Protein AF-A0A1S3QHJ6-F1 (afdb_monomer_lite)

Secondary structure (DSSP, 8-state):
-HHHHHHHHHHHHGGGG---TT---TTPPPPPHHHHHHHHHHHHHHHHHHHHHHHHHGGGHHHHHHHHHHHHTT--HHHHHHHS-HHHHHHHHHHHHHHHHHHHHHHHHHHTTTTS-TTS--HHHHHHHHHIIIIIHHHHHHHHHHHHHTT-HHHH--THHHHHHHHHHHHHHHHHT---HHHHHHHHHHHHHHHHHHHHS-HHHH-GGGGGG-TT-HHHHS-HHHHHHTT--SSGGGGSTTPPPHHHHHHHHHHHHHHT--TTS-HHIIIII-

Foldseek 3Di:
DVLVVLLVVLVVCLVLLEPFPVDPPPPDHHDDLVRLLVLLVVLLVLLVCCLVCLVVCVVCSLSSLSSSLSSLLSHHLLSCLPPNDVVSLVSVLVSLQVLLVLLVLLLVCVVVVLPVDPPDRDPVNVSSLCCCQVHSLSSLLSNLLSLLVRVVALSQCADSSVLSLLSNLQSLLSLLQDPDPSSVVRNLSSLSSNVSSVSNHDPLSVAQVSVVVVCRDCLNVPDPVVCVVVVHDNGSCVSRVPDDRLVVLVVVVVCCVVVVDDCVPCVSSVRHSD

Sequence (274 aa):
VVLPLVDQYFKNHRLYFLSTAIRPISSGGHASNKEKEMVTSLFCKLGLLVRHRISLFGSHATSIVNCLHILGQTLDARTVMKTGLEMVKAALRAFFDNAAEDLEKTLENLKQGQFTHSHSQPKGVTQIINYTSVALLPVLSSLFEHIGQNLFGEDLILDDVQVSCYRILNSLYSLGTNNSIYVERQRPALGECLAAFSGAFPVAFLEPELNKFNNYSIYITKGSQDRTALDLPSQVGEMCPVIPSLEKSLEEIMDLAESGLHYTQMPHVMEVVC

pLDDT: mean 83.27, std 12.1, range [41.94, 97.81]

Structure (mmCIF, N/CA/C/O backbone):
data_AF-A0A1S3QHJ6-F1
#
_entry.id   AF-A0A1S3QHJ6-F1
#
loop_
_atom_site.group_PDB
_atom_site.id
_atom_site.type_symbol
_atom_site.label_atom_id
_atom_site.label_alt_id
_atom_site.label_comp_id
_atom_site.label_asym_id
_atom_site.label_entity_id
_atom_site.label_seq_id
_atom_site.pdbx_PDB_ins_code
_atom_site.Cartn_x
_atom_site.Cartn_y
_atom_site.Cartn_z
_atom_site.occupancy
_atom_site.B_iso_or_equiv
_atom_site.auth_seq_id
_atom_site.auth_comp_id
_atom_site.auth_asym_id
_atom_site.auth_atom_id
_atom_site.pdbx_PDB_model_num
ATOM 1 N N . VAL A 1 1 ? -13.729 -7.193 -22.801 1.00 61.47 1 VAL A N 1
ATOM 2 C CA . VAL A 1 1 ? -12.827 -8.046 -23.615 1.00 61.47 1 VAL A CA 1
ATOM 3 C C . VAL A 1 1 ? -11.359 -7.847 -23.247 1.00 61.47 1 VAL A C 1
ATOM 5 O O . VAL A 1 1 ? -10.717 -8.831 -22.928 1.00 61.47 1 VAL A O 1
ATOM 8 N N . VAL A 1 2 ? -10.832 -6.614 -23.203 1.00 71.88 2 VAL A N 1
ATOM 9 C CA . VAL A 1 2 ? -9.405 -6.373 -22.880 1.00 71.88 2 VAL A CA 1
ATOM 10 C C . VAL A 1 2 ? -9.037 -6.723 -21.428 1.00 71.88 2 VAL A C 1
ATOM 12 O O . VAL A 1 2 ? -8.037 -7.395 -21.216 1.00 71.88 2 VAL A O 1
ATOM 15 N N . LEU A 1 3 ? -9.851 -6.341 -20.434 1.00 74.44 3 LEU A N 1
ATOM 16 C CA . LEU A 1 3 ? -9.539 -6.596 -19.015 1.00 74.44 3 LEU A CA 1
ATOM 17 C C . LEU A 1 3 ? -9.357 -8.092 -18.674 1.00 74.44 3 LEU A C 1
ATOM 19 O O . LEU A 1 3 ? -8.339 -8.410 -18.072 1.00 74.44 3 LEU A O 1
ATOM 23 N N . PRO A 1 4 ? -10.239 -9.023 -19.100 1.00 75.25 4 PRO A N 1
ATOM 24 C CA . PRO A 1 4 ? -10.018 -10.456 -18.875 1.00 75.25 4 PRO A CA 1
ATOM 25 C C . PRO A 1 4 ? -8.755 -11.019 -19.542 1.00 75.25 4 PRO A C 1
ATOM 27 O O . PRO A 1 4 ? -8.120 -11.911 -18.992 1.00 75.25 4 PRO A O 1
ATOM 30 N N . LEU A 1 5 ? -8.374 -10.503 -20.716 1.00 73.88 5 LEU A N 1
ATOM 31 C CA . LEU A 1 5 ? -7.155 -10.939 -21.408 1.00 73.88 5 LEU A CA 1
ATOM 32 C C . LEU A 1 5 ? -5.897 -10.468 -20.674 1.00 73.88 5 LEU A C 1
ATOM 34 O O . LEU A 1 5 ? -4.951 -11.235 -20.524 1.00 73.88 5 LEU A O 1
ATOM 38 N N . VAL A 1 6 ? -5.906 -9.222 -20.192 1.00 77.56 6 VAL A N 1
ATOM 39 C CA . VAL A 1 6 ? -4.840 -8.659 -19.351 1.00 77.56 6 VAL A CA 1
ATOM 40 C C . VAL A 1 6 ? -4.717 -9.455 -18.049 1.00 77.56 6 VAL A C 1
ATOM 42 O O . VAL A 1 6 ? -3.627 -9.901 -17.703 1.00 77.56 6 VAL A O 1
ATOM 45 N N . ASP A 1 7 ? -5.841 -9.699 -17.378 1.00 76.62 7 ASP A N 1
ATOM 46 C CA . ASP A 1 7 ? -5.943 -10.503 -16.156 1.00 76.62 7 ASP A CA 1
ATOM 47 C C . ASP A 1 7 ? -5.325 -11.902 -16.342 1.00 76.62 7 ASP A C 1
ATOM 49 O O . ASP A 1 7 ? -4.409 -12.283 -15.610 1.00 76.62 7 ASP A O 1
ATOM 53 N N . GLN A 1 8 ? -5.738 -12.631 -17.384 1.00 79.12 8 GLN A N 1
ATOM 54 C CA . GLN A 1 8 ? -5.222 -13.969 -17.677 1.00 79.12 8 GLN A CA 1
ATOM 55 C C . GLN A 1 8 ? -3.737 -13.956 -18.071 1.00 79.12 8 GLN A C 1
ATOM 57 O O . GLN A 1 8 ? -2.982 -14.842 -17.664 1.00 79.12 8 GLN A O 1
ATOM 62 N N . TYR A 1 9 ? -3.300 -12.957 -18.845 1.00 81.56 9 TYR A N 1
ATOM 63 C CA . TYR A 1 9 ? -1.900 -12.818 -19.241 1.00 81.56 9 TYR A CA 1
ATOM 64 C C . TYR A 1 9 ? -0.997 -12.652 -18.018 1.00 81.56 9 TYR A C 1
ATOM 66 O O . TYR A 1 9 ? -0.062 -13.432 -17.837 1.00 81.56 9 TYR A O 1
ATOM 74 N N . PHE A 1 10 ? -1.293 -11.683 -17.151 1.00 80.94 10 PHE A N 1
ATOM 75 C CA . PHE A 1 10 ? -0.438 -11.392 -16.005 1.00 80.94 10 PHE A CA 1
ATOM 76 C C . PHE A 1 10 ? -0.514 -12.465 -14.915 1.00 80.94 10 PHE A C 1
ATOM 78 O O . PHE A 1 10 ? 0.510 -12.759 -14.302 1.00 80.94 10 PHE A O 1
ATOM 85 N N . LYS A 1 11 ? -1.662 -13.136 -14.736 1.00 80.56 11 LYS A N 1
ATOM 86 C CA . LYS A 1 11 ? -1.760 -14.322 -13.864 1.00 80.56 11 LYS A CA 1
ATOM 87 C C . LYS A 1 11 ? -0.767 -15.411 -14.262 1.00 80.56 11 LYS A C 1
ATOM 89 O O . LYS A 1 11 ? -0.077 -15.953 -13.404 1.00 80.56 11 LYS A O 1
ATOM 94 N N . ASN A 1 12 ? -0.658 -15.691 -15.559 1.00 80.69 12 ASN A N 1
ATOM 95 C CA . ASN A 1 12 ? 0.204 -16.758 -16.068 1.00 80.69 12 ASN A CA 1
ATOM 96 C C . ASN A 1 12 ? 1.683 -16.354 -16.170 1.00 80.69 12 ASN A C 1
ATOM 98 O O . ASN A 1 12 ? 2.549 -17.223 -16.188 1.00 80.69 12 ASN A O 1
ATOM 102 N N . HIS A 1 13 ? 1.981 -15.051 -16.209 1.00 79.75 13 HIS A N 1
ATOM 103 C CA . HIS A 1 13 ? 3.338 -14.529 -16.406 1.00 79.75 13 HIS A CA 1
ATOM 104 C C . HIS A 1 13 ? 3.852 -13.707 -15.217 1.00 79.75 13 HIS A C 1
ATOM 106 O O . HIS A 1 13 ? 4.836 -12.991 -15.352 1.00 79.75 13 HIS A O 1
ATOM 112 N N . ARG A 1 14 ? 3.244 -13.808 -14.030 1.00 76.88 14 ARG A N 1
ATOM 113 C CA . ARG A 1 14 ? 3.646 -13.010 -12.857 1.00 76.88 14 ARG A CA 1
ATOM 114 C C . ARG A 1 14 ? 5.138 -13.118 -12.539 1.00 76.88 14 ARG A C 1
ATOM 116 O O . ARG A 1 14 ? 5.802 -12.109 -12.345 1.00 76.88 14 ARG A O 1
ATOM 123 N N . LEU A 1 15 ? 5.673 -14.338 -12.550 1.00 78.25 15 LEU A N 1
ATOM 124 C CA . LEU A 1 15 ? 7.083 -14.606 -12.253 1.00 78.25 15 LEU A CA 1
ATOM 125 C C . LEU A 1 15 ? 8.050 -14.061 -13.317 1.00 78.25 15 LEU A C 1
ATOM 127 O O . LEU A 1 15 ? 9.197 -13.785 -12.994 1.00 78.25 15 LEU A O 1
ATOM 131 N N . TYR A 1 16 ? 7.598 -13.866 -14.558 1.00 81.88 16 TYR A N 1
ATOM 132 C CA . TYR A 1 16 ? 8.424 -13.304 -15.631 1.00 81.88 16 TYR A CA 1
ATOM 133 C C . TYR A 1 16 ? 8.846 -11.855 -15.336 1.00 81.88 16 TYR A C 1
ATOM 135 O O . TYR A 1 16 ? 9.945 -11.439 -15.704 1.00 81.88 16 TYR A O 1
ATOM 143 N N . PHE A 1 17 ? 7.997 -11.096 -14.636 1.00 80.00 17 PHE A N 1
ATOM 144 C CA . PHE A 1 17 ? 8.250 -9.692 -14.309 1.00 80.00 17 PHE A CA 1
ATOM 145 C C . PHE A 1 17 ? 9.094 -9.486 -13.047 1.00 80.00 17 PHE A C 1
ATOM 147 O O . PHE A 1 17 ? 9.580 -8.378 -12.832 1.00 80.00 17 PHE A O 1
ATOM 154 N N . LEU A 1 18 ? 9.312 -10.524 -12.235 1.00 79.50 18 LEU A N 1
ATOM 155 C CA . LEU A 1 18 ? 10.033 -10.417 -10.967 1.00 79.50 18 LEU A CA 1
ATOM 156 C C . LEU A 1 18 ? 11.501 -10.798 -11.156 1.00 79.50 18 LEU A C 1
ATOM 158 O O . LEU A 1 18 ? 11.818 -11.946 -11.450 1.00 79.50 18 LEU A O 1
ATOM 162 N N . SER A 1 19 ? 12.420 -9.857 -10.934 1.00 65.31 19 SER A N 1
ATOM 163 C CA . SER A 1 19 ? 13.852 -10.165 -10.814 1.00 65.31 19 SER A CA 1
ATOM 164 C C . SER A 1 19 ? 14.224 -10.387 -9.354 1.00 65.31 19 SER A C 1
ATOM 166 O O . SER A 1 19 ? 15.003 -9.636 -8.769 1.00 65.31 19 SER A O 1
ATOM 168 N N . THR A 1 20 ? 13.647 -11.405 -8.723 1.00 58.91 20 THR A N 1
ATOM 169 C CA . THR A 1 20 ? 14.019 -11.764 -7.353 1.00 58.91 20 THR A CA 1
ATOM 170 C C . THR A 1 20 ? 15.229 -12.697 -7.337 1.00 58.91 20 THR A C 1
ATOM 172 O O . THR A 1 20 ? 15.230 -13.769 -7.933 1.00 58.91 20 THR A O 1
ATOM 175 N N . ALA A 1 21 ? 16.255 -12.321 -6.565 1.00 49.59 21 ALA A N 1
ATOM 176 C CA . ALA A 1 21 ? 17.437 -13.152 -6.298 1.00 49.59 21 ALA A CA 1
ATOM 177 C C . ALA A 1 21 ? 17.107 -14.477 -5.571 1.00 49.59 21 ALA A C 1
ATOM 179 O O . ALA A 1 21 ? 17.924 -15.390 -5.540 1.00 49.59 21 ALA A O 1
ATOM 180 N N . ILE A 1 22 ? 15.905 -14.578 -4.991 1.00 50.16 22 ILE A N 1
ATOM 181 C CA . ILE A 1 22 ? 15.448 -15.679 -4.130 1.00 50.16 22 ILE A CA 1
ATOM 182 C C . ILE A 1 22 ? 14.988 -16.895 -4.953 1.00 50.16 22 ILE A C 1
ATOM 184 O O . ILE A 1 22 ? 14.986 -18.020 -4.459 1.00 50.16 22 ILE A O 1
ATOM 188 N N . ARG A 1 23 ? 14.623 -16.701 -6.227 1.00 51.75 23 ARG A N 1
ATOM 189 C CA . ARG A 1 23 ? 14.275 -17.788 -7.149 1.00 51.75 23 ARG A CA 1
ATOM 190 C C . ARG A 1 23 ? 14.908 -17.507 -8.506 1.00 51.75 23 ARG A C 1
ATOM 192 O O . ARG A 1 23 ? 14.222 -16.976 -9.376 1.00 51.75 23 ARG A O 1
ATOM 199 N N . PRO A 1 24 ? 16.194 -17.845 -8.715 1.00 47.19 24 PRO A N 1
ATOM 200 C CA . PRO A 1 24 ? 16.753 -17.838 -10.055 1.00 47.19 24 PRO A CA 1
ATOM 201 C C . PRO A 1 24 ? 15.975 -18.877 -10.863 1.00 47.19 24 PRO A C 1
ATOM 203 O O . PRO A 1 24 ? 16.198 -20.080 -10.734 1.00 47.19 24 PRO A O 1
ATOM 206 N N . ILE A 1 25 ? 14.997 -18.422 -11.646 1.00 48.03 25 ILE A N 1
ATOM 207 C CA . ILE A 1 25 ? 14.311 -19.284 -12.599 1.00 48.03 25 ILE A CA 1
ATOM 208 C C . ILE A 1 25 ? 15.396 -19.736 -13.563 1.00 48.03 25 ILE A C 1
ATOM 210 O O . ILE A 1 25 ? 16.011 -18.930 -14.263 1.00 48.03 25 ILE A O 1
ATOM 214 N N . SER A 1 26 ? 15.674 -21.034 -13.534 1.00 41.94 26 SER A N 1
ATOM 215 C CA . SER A 1 26 ? 16.609 -21.694 -14.427 1.00 41.94 26 SER A CA 1
ATOM 216 C C . SER A 1 26 ? 16.335 -21.258 -15.867 1.00 41.94 26 SER A C 1
ATOM 218 O O . SER A 1 26 ? 15.296 -21.597 -16.426 1.00 41.94 26 SER A O 1
ATOM 220 N N . SER A 1 27 ? 17.268 -20.517 -16.466 1.00 45.16 27 SER A N 1
ATOM 221 C CA . SER A 1 27 ? 17.362 -20.308 -17.916 1.00 45.16 27 SER A CA 1
ATOM 222 C C . SER A 1 27 ? 16.131 -19.698 -18.628 1.00 45.16 27 SER A C 1
ATOM 224 O O . SER A 1 27 ? 16.025 -19.813 -19.849 1.00 45.16 27 SER A O 1
ATOM 226 N N . GLY A 1 28 ? 15.210 -19.044 -17.913 1.00 53.97 28 GLY A N 1
ATOM 227 C CA . GLY A 1 28 ? 14.107 -18.276 -18.503 1.00 53.97 28 GLY A CA 1
ATOM 228 C C . GLY A 1 28 ? 14.455 -16.789 -18.561 1.00 53.97 28 GLY A C 1
ATOM 229 O O . GLY A 1 28 ? 14.897 -16.223 -17.562 1.00 53.97 28 GLY A O 1
ATOM 230 N N . GLY A 1 29 ? 14.290 -16.145 -19.719 1.00 65.38 29 GLY A N 1
ATOM 231 C CA . GLY A 1 29 ? 14.446 -14.691 -19.828 1.00 65.38 29 GLY A CA 1
ATOM 232 C C . GLY A 1 29 ? 13.485 -13.970 -18.877 1.00 65.38 29 GLY A C 1
ATOM 233 O O . GLY A 1 29 ? 12.331 -14.370 -18.762 1.00 65.38 29 GLY A O 1
ATOM 234 N N . HIS A 1 30 ? 13.963 -12.932 -18.192 1.00 75.19 30 HIS A N 1
ATOM 235 C CA . HIS A 1 30 ? 13.126 -12.068 -17.354 1.00 75.19 30 HIS A CA 1
ATOM 236 C C . HIS A 1 30 ? 12.666 -10.856 -18.167 1.00 75.19 30 HIS A C 1
ATOM 238 O O . HIS A 1 30 ? 13.315 -10.485 -19.151 1.00 75.19 30 HIS A O 1
ATOM 244 N N . ALA A 1 31 ? 11.577 -10.224 -17.736 1.00 83.81 31 ALA A N 1
ATOM 245 C CA . ALA A 1 31 ? 11.132 -8.958 -18.298 1.00 83.81 31 ALA A CA 1
ATOM 246 C C . ALA A 1 31 ? 12.248 -7.909 -18.216 1.00 83.81 31 ALA A C 1
ATOM 248 O O . ALA A 1 31 ? 12.935 -7.768 -17.198 1.00 83.81 31 ALA A O 1
ATOM 249 N N . SER A 1 32 ? 12.398 -7.136 -19.283 1.00 88.06 32 SER A N 1
ATOM 250 C CA . SER A 1 32 ? 13.271 -5.969 -19.312 1.00 88.06 32 SER A CA 1
ATOM 251 C C . SER A 1 32 ? 12.812 -4.907 -18.306 1.00 88.06 32 SER A C 1
ATOM 253 O O . SER A 1 32 ? 11.633 -4.816 -17.955 1.00 88.06 32 SER A O 1
ATOM 255 N N . ASN A 1 33 ? 13.727 -4.029 -17.884 1.00 89.25 33 ASN A N 1
ATOM 256 C CA . ASN A 1 33 ? 13.376 -2.906 -17.002 1.00 89.25 33 ASN A CA 1
ATOM 257 C C . ASN A 1 33 ? 12.260 -2.039 -17.606 1.00 89.25 33 ASN A C 1
ATOM 259 O O . ASN A 1 33 ? 11.353 -1.621 -16.894 1.00 89.25 33 ASN A O 1
ATOM 263 N N . LYS A 1 34 ? 12.269 -1.859 -18.933 1.00 90.44 34 LYS A N 1
ATOM 264 C CA . LYS A 1 34 ? 11.227 -1.126 -19.658 1.00 90.44 34 LYS A CA 1
ATOM 265 C C . LYS A 1 34 ? 9.860 -1.810 -19.569 1.00 90.44 34 LYS A C 1
ATOM 267 O O . LYS A 1 34 ? 8.846 -1.137 -19.434 1.00 90.44 34 LYS A O 1
ATOM 272 N N . GLU A 1 35 ? 9.805 -3.137 -19.631 1.00 90.56 35 GLU A N 1
ATOM 273 C CA . GLU A 1 35 ? 8.549 -3.875 -19.453 1.00 90.56 35 GLU A CA 1
ATOM 274 C C . GLU A 1 35 ? 8.001 -3.718 -18.038 1.00 90.56 35 GLU A C 1
ATOM 276 O O . GLU A 1 35 ? 6.821 -3.416 -17.875 1.00 90.56 35 GLU A O 1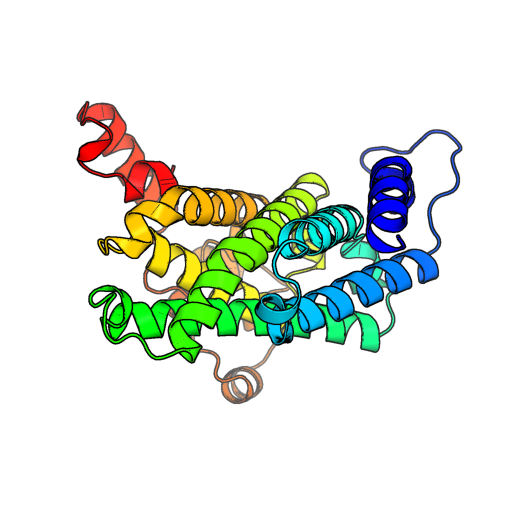
ATOM 281 N N . LYS A 1 36 ? 8.861 -3.807 -17.021 1.00 92.75 36 LYS A N 1
ATOM 282 C CA . LYS A 1 36 ? 8.469 -3.575 -15.623 1.00 92.75 36 LYS A CA 1
ATOM 283 C C . LYS A 1 36 ? 7.955 -2.153 -15.397 1.00 92.75 36 LYS A C 1
ATOM 285 O O . LYS A 1 36 ? 6.948 -1.960 -14.722 1.00 92.75 36 LYS A O 1
ATOM 290 N N . GLU A 1 37 ? 8.592 -1.154 -16.003 1.00 93.56 37 GLU A N 1
ATOM 291 C CA . GLU A 1 37 ? 8.110 0.232 -15.992 1.00 93.56 37 GLU A CA 1
ATOM 292 C C . GLU A 1 37 ? 6.729 0.380 -16.639 1.00 93.56 37 GLU A C 1
ATOM 294 O O . GLU A 1 37 ? 5.866 1.076 -16.099 1.00 93.56 37 GLU A O 1
ATOM 299 N N . MET A 1 38 ? 6.497 -0.278 -17.782 1.00 93.94 38 MET A N 1
ATOM 300 C CA . MET A 1 38 ? 5.201 -0.248 -18.465 1.00 93.94 38 MET A CA 1
ATOM 301 C C . MET A 1 38 ? 4.095 -0.859 -17.599 1.00 93.94 38 MET A C 1
ATOM 303 O O . MET A 1 38 ? 3.009 -0.283 -17.520 1.00 93.94 38 MET A O 1
ATOM 307 N N . VAL A 1 39 ? 4.377 -1.971 -16.913 1.00 93.75 39 VAL A N 1
ATOM 308 C CA . VAL A 1 39 ? 3.439 -2.609 -15.976 1.00 93.75 39 VAL A CA 1
ATOM 309 C C . VAL A 1 39 ? 3.127 -1.684 -14.801 1.00 93.75 39 VAL A C 1
ATOM 311 O O . VAL A 1 39 ? 1.955 -1.453 -14.505 1.00 93.75 39 VAL A O 1
ATOM 314 N N . THR A 1 40 ? 4.141 -1.065 -14.191 1.00 95.31 40 THR A N 1
ATOM 315 C CA . THR A 1 40 ? 3.938 -0.095 -13.103 1.00 95.31 40 THR A CA 1
ATOM 316 C C . THR A 1 40 ? 3.140 1.122 -13.559 1.00 95.31 40 THR A C 1
ATOM 318 O O . THR A 1 40 ? 2.228 1.568 -12.862 1.00 95.31 40 THR A O 1
ATOM 321 N N . SER A 1 41 ? 3.420 1.644 -14.756 1.00 95.75 41 SER A N 1
ATOM 322 C CA . SER A 1 41 ? 2.653 2.754 -15.329 1.00 95.75 41 SER A CA 1
ATOM 323 C C . SER A 1 41 ? 1.192 2.368 -15.563 1.00 95.75 41 SER A C 1
ATOM 325 O O . SER A 1 41 ? 0.295 3.161 -15.273 1.00 95.75 41 SER A O 1
ATOM 327 N N . LEU A 1 42 ? 0.943 1.152 -16.059 1.00 95.12 42 LEU A N 1
ATOM 328 C CA . LEU A 1 42 ? -0.404 0.625 -16.257 1.00 95.12 42 LEU A CA 1
ATOM 329 C C . LEU A 1 42 ? -1.144 0.482 -14.923 1.00 95.12 42 LEU A C 1
ATOM 331 O O . LEU A 1 42 ? -2.274 0.955 -14.823 1.00 95.12 42 LEU A O 1
ATOM 335 N N . PHE A 1 43 ? -0.496 -0.089 -13.903 1.00 96.38 43 PHE A N 1
ATOM 336 C CA . PHE A 1 43 ? -1.036 -0.197 -12.547 1.00 96.38 43 PHE A CA 1
ATOM 337 C C . PHE A 1 43 ? -1.444 1.173 -11.994 1.00 96.38 43 PHE A C 1
ATOM 339 O O . PHE A 1 43 ? -2.603 1.366 -11.633 1.00 96.38 43 PHE A O 1
ATOM 346 N N . CYS A 1 44 ? -0.540 2.158 -12.012 1.00 96.88 44 CYS A N 1
ATOM 347 C CA . CYS A 1 44 ? -0.810 3.484 -11.448 1.00 96.88 44 CYS A CA 1
ATOM 348 C C . CYS A 1 44 ? -1.941 4.212 -12.195 1.00 96.88 44 CYS A C 1
ATOM 350 O O . CYS A 1 44 ? -2.829 4.799 -11.576 1.00 96.88 44 CYS A O 1
ATOM 352 N N . LYS A 1 45 ? -1.952 4.147 -13.535 1.00 95.69 45 LYS A N 1
ATOM 353 C CA . LYS A 1 45 ? -3.009 4.759 -14.361 1.00 95.69 45 LYS A CA 1
ATOM 354 C C . LYS A 1 45 ? -4.364 4.099 -14.136 1.00 95.69 45 LYS A C 1
ATOM 356 O O . LYS A 1 45 ? -5.374 4.795 -14.046 1.00 95.69 45 LYS A O 1
ATOM 361 N N . LEU A 1 46 ? -4.390 2.770 -14.053 1.00 94.00 46 LEU A N 1
ATOM 362 C CA . LEU A 1 46 ? -5.614 2.026 -13.791 1.00 94.00 46 LEU A CA 1
ATOM 363 C C . LEU A 1 46 ? -6.121 2.297 -12.368 1.00 94.00 46 LEU A C 1
ATOM 365 O O . LEU A 1 46 ? -7.320 2.484 -12.187 1.00 94.00 46 LEU A O 1
ATOM 369 N N . GLY A 1 47 ? -5.219 2.411 -11.388 1.00 94.75 47 GLY A N 1
ATOM 370 C CA . GLY A 1 47 ? -5.547 2.750 -10.003 1.00 94.75 47 GLY A CA 1
ATOM 371 C C . GLY A 1 47 ? -6.209 4.120 -9.909 1.00 94.75 47 GLY A C 1
ATOM 372 O O . GLY A 1 47 ? -7.294 4.249 -9.346 1.00 94.75 47 GLY A O 1
ATOM 373 N N . LEU A 1 48 ? -5.626 5.123 -10.570 1.00 94.62 48 LEU A N 1
ATOM 374 C CA . LEU A 1 48 ? -6.198 6.469 -10.641 1.00 94.62 48 LEU A CA 1
ATOM 375 C C . LEU A 1 48 ? -7.565 6.492 -11.347 1.00 94.62 48 LEU A C 1
ATOM 377 O O . LEU A 1 48 ? -8.483 7.198 -10.925 1.00 94.62 48 LEU A O 1
ATOM 381 N N . LEU A 1 49 ? -7.728 5.701 -12.413 1.00 93.12 49 LEU A N 1
ATOM 382 C CA . LEU A 1 49 ? -9.010 5.567 -13.102 1.00 93.12 49 LEU A CA 1
ATOM 383 C C . LEU A 1 49 ? -10.079 4.968 -12.180 1.00 93.12 49 LEU A C 1
ATOM 385 O O . LEU A 1 49 ? -11.187 5.503 -12.116 1.00 93.12 49 LEU A O 1
ATOM 389 N N . VAL A 1 50 ? -9.757 3.890 -11.457 1.00 92.44 50 VAL A N 1
ATOM 390 C CA . VAL A 1 50 ? -10.683 3.263 -10.503 1.00 92.44 50 VAL A CA 1
ATOM 391 C C . VAL A 1 50 ? -11.031 4.243 -9.387 1.00 92.44 50 VAL A C 1
ATOM 393 O O . VAL A 1 50 ? -12.218 4.470 -9.163 1.00 92.44 50 VAL A O 1
ATOM 396 N N . ARG A 1 51 ? -10.043 4.921 -8.789 1.00 92.38 51 ARG A N 1
ATOM 397 C CA . ARG A 1 51 ? -10.256 5.969 -7.775 1.00 92.38 51 ARG A CA 1
ATOM 398 C C . ARG A 1 51 ? -11.320 6.980 -8.188 1.00 92.38 51 ARG A C 1
ATOM 400 O O . ARG A 1 51 ? -12.239 7.278 -7.434 1.00 92.38 51 ARG A O 1
ATOM 407 N N . HIS A 1 52 ? -11.235 7.487 -9.414 1.00 90.19 52 HIS A N 1
ATOM 408 C CA . HIS A 1 52 ? -12.128 8.549 -9.873 1.00 90.19 52 HIS A CA 1
ATOM 409 C C . HIS A 1 52 ? -13.434 8.073 -10.509 1.00 90.19 52 HIS A C 1
ATOM 411 O O . HIS A 1 52 ? -14.340 8.891 -10.700 1.00 90.19 52 HIS A O 1
ATOM 417 N N . ARG A 1 53 ? -13.520 6.809 -10.937 1.00 88.69 53 ARG A N 1
ATOM 418 C CA . ARG A 1 53 ? -14.603 6.332 -11.813 1.00 88.69 53 ARG A CA 1
ATOM 419 C C . ARG A 1 53 ? -15.178 4.974 -11.414 1.00 88.69 53 ARG A C 1
ATOM 421 O O . ARG A 1 53 ? -15.972 4.443 -12.183 1.00 88.69 53 ARG A O 1
ATOM 428 N N . ILE A 1 54 ? -14.859 4.428 -10.233 1.00 85.00 54 ILE A N 1
ATOM 429 C CA . ILE A 1 54 ? -15.354 3.110 -9.784 1.00 85.00 54 ILE A CA 1
ATOM 430 C C . ILE A 1 54 ? -16.878 2.962 -9.921 1.00 85.00 54 ILE A C 1
ATOM 432 O O . ILE A 1 54 ? -17.364 1.931 -10.380 1.00 85.00 54 ILE A O 1
ATOM 436 N N . SER A 1 55 ? -17.633 4.021 -9.619 1.00 83.06 55 SER A N 1
ATOM 437 C CA . SER A 1 55 ? -19.098 4.040 -9.717 1.00 83.06 55 SER A CA 1
ATOM 438 C C . SER A 1 55 ? -19.627 3.865 -11.144 1.00 83.06 55 SER A C 1
ATOM 440 O O . SER A 1 55 ? -20.733 3.360 -11.317 1.00 83.06 55 SER A O 1
ATOM 442 N N . LEU A 1 56 ? -18.846 4.231 -12.167 1.00 83.94 56 LEU A N 1
ATOM 443 C CA . LEU A 1 56 ? -19.221 4.061 -13.574 1.00 83.94 56 LEU A CA 1
ATOM 444 C C . LEU A 1 56 ? -19.033 2.625 -14.067 1.00 83.94 56 LEU A C 1
ATOM 446 O O . LEU A 1 56 ? -19.631 2.248 -15.071 1.00 83.94 56 LEU A O 1
ATOM 450 N N . PHE A 1 57 ? -18.215 1.820 -13.383 1.00 81.31 57 PHE A N 1
ATOM 451 C CA . PHE A 1 57 ? -17.972 0.436 -13.789 1.00 81.31 57 PHE A CA 1
ATOM 452 C C . PHE A 1 57 ? -19.114 -0.507 -13.401 1.00 81.31 57 PHE A C 1
ATOM 454 O O . PHE A 1 57 ? -19.227 -1.574 -14.001 1.00 81.31 57 PHE A O 1
ATOM 461 N N . GLY A 1 58 ? -19.972 -0.132 -12.445 1.00 81.81 58 GLY A N 1
ATOM 462 C CA . GLY A 1 58 ? -21.138 -0.926 -12.046 1.00 81.81 58 GLY A CA 1
ATOM 463 C C . GLY A 1 58 ? -20.777 -2.392 -11.771 1.00 81.81 58 GLY A C 1
ATOM 464 O O . GLY A 1 58 ? -19.875 -2.683 -10.988 1.00 81.81 58 GLY A O 1
ATOM 465 N N . SER A 1 59 ? -21.427 -3.322 -12.475 1.00 79.06 59 SER A N 1
ATOM 466 C CA . SER A 1 59 ? -21.171 -4.770 -12.382 1.00 79.06 59 SER A CA 1
ATOM 467 C C . SER A 1 59 ? -19.761 -5.206 -12.805 1.00 79.06 59 SER A C 1
ATOM 469 O O . SER A 1 59 ? -19.356 -6.327 -12.514 1.00 79.06 59 SER A O 1
ATOM 471 N N . HIS A 1 60 ? -19.003 -4.349 -13.493 1.00 80.62 60 HIS A N 1
ATOM 472 C CA . HIS A 1 60 ? -17.628 -4.616 -13.924 1.00 80.62 60 HIS A CA 1
ATOM 473 C C . HIS A 1 60 ? -16.567 -4.111 -12.938 1.00 80.62 60 HIS A C 1
ATOM 475 O O . HIS A 1 60 ? -15.376 -4.315 -13.184 1.00 80.62 60 HIS A O 1
ATOM 481 N N . ALA A 1 61 ? -16.967 -3.478 -11.827 1.00 84.38 61 ALA A N 1
ATOM 482 C CA . ALA A 1 61 ? -16.043 -2.986 -10.803 1.00 84.38 61 ALA A CA 1
ATOM 483 C C . ALA A 1 61 ? -15.145 -4.109 -10.248 1.00 84.38 61 ALA A C 1
ATOM 485 O O . ALA A 1 61 ? -13.943 -3.930 -10.090 1.00 84.38 61 ALA A O 1
ATOM 486 N N . THR A 1 62 ? -15.694 -5.309 -10.058 1.00 86.25 62 THR A N 1
ATOM 487 C CA . THR A 1 62 ? -14.930 -6.481 -9.601 1.00 86.25 62 THR A CA 1
ATOM 488 C C . THR A 1 62 ? -13.842 -6.891 -10.592 1.00 86.25 62 THR A C 1
ATOM 490 O O . THR A 1 62 ? -12.722 -7.192 -10.201 1.00 86.25 62 THR A O 1
ATOM 493 N N . SER A 1 63 ? -14.128 -6.849 -11.896 1.00 87.12 63 SER A N 1
ATOM 494 C CA . SER A 1 63 ? -13.161 -7.235 -12.932 1.00 87.12 63 SER A CA 1
ATOM 495 C C . SER A 1 63 ? -11.985 -6.263 -13.025 1.00 87.12 63 SER A C 1
ATOM 497 O O . SER A 1 63 ? -10.853 -6.688 -13.243 1.00 87.12 63 SER A O 1
ATOM 499 N N . ILE A 1 64 ? -12.235 -4.958 -12.871 1.00 88.56 64 ILE A N 1
ATOM 500 C CA . ILE A 1 64 ? -11.164 -3.954 -12.906 1.00 88.56 64 ILE A CA 1
ATOM 501 C C . ILE A 1 64 ? -10.327 -3.966 -11.619 1.00 88.56 64 ILE A C 1
ATOM 503 O O . ILE A 1 64 ? -9.110 -3.816 -11.702 1.00 88.56 64 ILE A O 1
ATOM 507 N N . VAL A 1 65 ? -10.944 -4.225 -10.461 1.00 90.25 65 VAL A N 1
ATOM 508 C CA . VAL A 1 65 ? -10.226 -4.421 -9.190 1.00 90.25 65 VAL A CA 1
ATOM 509 C C . VAL A 1 65 ? -9.359 -5.682 -9.242 1.00 90.25 65 VAL A C 1
ATOM 511 O O . VAL A 1 65 ? -8.179 -5.608 -8.917 1.00 90.25 65 VAL A O 1
ATOM 514 N N . ASN A 1 66 ? -9.875 -6.798 -9.767 1.00 89.50 66 ASN A N 1
ATOM 515 C CA . ASN A 1 66 ? -9.082 -8.018 -9.969 1.00 89.50 66 ASN A CA 1
ATOM 516 C C . ASN A 1 66 ? -7.884 -7.781 -10.900 1.00 89.50 66 ASN A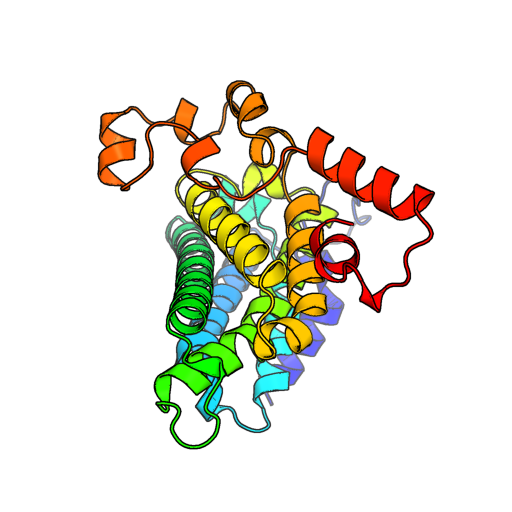 C 1
ATOM 518 O O . ASN A 1 66 ? -6.779 -8.253 -10.639 1.00 89.50 66 ASN A O 1
ATOM 522 N N . CYS A 1 67 ? -8.079 -7.006 -11.970 1.00 90.12 67 CYS A N 1
ATOM 523 C CA . CYS A 1 67 ? -6.986 -6.614 -12.857 1.00 90.12 67 CYS A CA 1
ATOM 524 C C . CYS A 1 67 ? -5.915 -5.807 -12.102 1.00 90.12 67 CYS A C 1
ATOM 526 O O . CYS A 1 67 ? -4.725 -6.077 -12.252 1.00 90.12 67 CYS A O 1
ATOM 528 N N . LEU A 1 68 ? -6.325 -4.861 -11.247 1.00 92.31 68 LEU A N 1
ATOM 529 C CA . LEU A 1 68 ? -5.405 -4.117 -10.384 1.00 92.31 68 LEU A CA 1
ATOM 530 C C . LEU A 1 68 ? -4.660 -5.012 -9.396 1.00 92.31 68 LEU A C 1
ATOM 532 O O . LEU A 1 68 ? -3.462 -4.808 -9.219 1.00 92.31 68 LEU A O 1
ATOM 536 N N . HIS A 1 69 ? -5.326 -6.003 -8.797 1.00 89.94 69 HIS A N 1
ATOM 537 C CA . HIS A 1 69 ? -4.674 -6.982 -7.916 1.00 89.94 69 HIS A CA 1
ATOM 538 C C . HIS A 1 69 ? -3.536 -7.685 -8.631 1.00 89.94 69 HIS A C 1
ATOM 540 O O . HIS A 1 69 ? -2.401 -7.676 -8.168 1.00 89.94 69 HIS A O 1
ATOM 546 N N . ILE A 1 70 ? -3.819 -8.242 -9.804 1.00 89.00 70 ILE A N 1
ATOM 547 C CA . ILE A 1 70 ? -2.834 -9.017 -10.554 1.00 89.00 70 ILE A CA 1
ATOM 548 C C . ILE A 1 70 ? -1.684 -8.125 -11.006 1.00 89.00 70 ILE A C 1
ATOM 550 O O . ILE A 1 70 ? -0.529 -8.513 -10.866 1.00 89.00 70 ILE A O 1
ATOM 554 N N . LEU A 1 71 ? -1.987 -6.921 -11.505 1.00 92.12 71 LEU A N 1
ATOM 555 C CA . LEU A 1 71 ? -0.959 -5.951 -11.870 1.00 92.12 71 LEU A CA 1
ATOM 556 C C . LEU A 1 71 ? -0.083 -5.597 -10.665 1.00 92.12 71 LEU A C 1
ATOM 558 O O . LEU A 1 71 ? 1.139 -5.636 -10.793 1.00 92.12 71 LEU A O 1
ATOM 562 N N . GLY A 1 72 ? -0.681 -5.344 -9.498 1.00 92.75 72 GLY A N 1
ATOM 563 C CA . GLY A 1 72 ? 0.032 -5.096 -8.242 1.00 92.75 72 GLY A CA 1
ATOM 564 C C . GLY A 1 72 ? 0.987 -6.236 -7.881 1.00 92.75 72 GLY A C 1
ATOM 565 O O . GLY A 1 72 ? 2.160 -6.000 -7.605 1.00 92.75 72 GLY A O 1
ATOM 566 N N . GLN A 1 73 ? 0.525 -7.482 -8.006 1.00 90.81 73 GLN A N 1
ATOM 567 C CA . GLN A 1 73 ? 1.332 -8.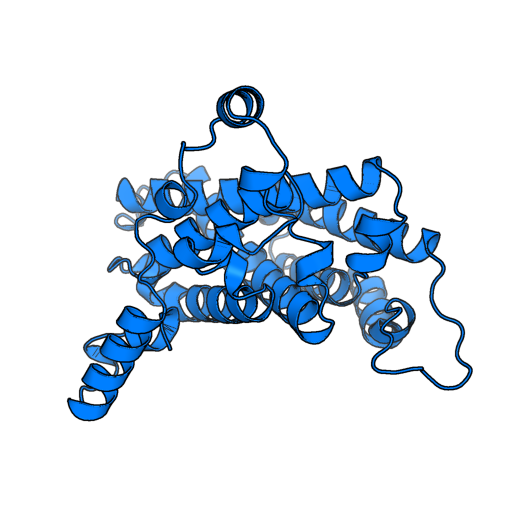683 -7.762 1.00 90.81 73 GLN A CA 1
ATOM 568 C C . GLN A 1 73 ? 2.407 -8.950 -8.834 1.00 90.81 73 GLN A C 1
ATOM 570 O O . GLN A 1 73 ? 3.223 -9.859 -8.692 1.00 90.81 73 GLN A O 1
ATOM 575 N N . THR A 1 74 ? 2.419 -8.203 -9.937 1.00 90.31 74 THR A N 1
ATOM 576 C CA . THR A 1 74 ? 3.455 -8.314 -10.981 1.00 90.31 74 THR A CA 1
ATOM 577 C C . THR A 1 74 ? 4.512 -7.215 -10.886 1.00 90.31 74 THR A C 1
ATOM 579 O O . THR A 1 74 ? 5.481 -7.234 -11.644 1.00 90.31 74 THR A O 1
ATOM 582 N N . LEU A 1 75 ? 4.351 -6.259 -9.964 1.00 92.94 75 LEU A N 1
ATOM 583 C CA . LEU A 1 75 ? 5.266 -5.130 -9.833 1.00 92.94 75 LEU A CA 1
ATOM 584 C C . LEU A 1 75 ? 6.625 -5.569 -9.291 1.00 92.94 75 LEU A C 1
ATOM 586 O O . LEU A 1 75 ? 6.724 -6.207 -8.248 1.00 92.94 75 LEU A O 1
ATOM 590 N N . ASP A 1 76 ? 7.691 -5.136 -9.949 1.00 92.69 76 ASP A N 1
ATOM 591 C CA . ASP A 1 76 ? 9.050 -5.207 -9.415 1.00 92.69 76 ASP A CA 1
ATOM 592 C C . ASP A 1 76 ? 9.430 -3.823 -8.879 1.00 92.69 76 ASP A C 1
ATOM 594 O O . ASP A 1 76 ? 10.083 -3.015 -9.552 1.00 92.69 76 ASP A O 1
ATOM 598 N N . ALA A 1 77 ? 8.937 -3.523 -7.673 1.00 92.06 77 ALA A N 1
ATOM 599 C CA . ALA A 1 77 ? 9.108 -2.215 -7.047 1.00 92.06 77 ALA A CA 1
ATOM 600 C C . ALA A 1 77 ? 10.594 -1.868 -6.868 1.00 92.06 77 ALA A C 1
ATOM 602 O O . ALA A 1 77 ? 10.992 -0.739 -7.141 1.00 92.06 77 ALA A O 1
ATOM 603 N N . ARG A 1 78 ? 11.441 -2.852 -6.537 1.00 91.81 78 ARG A N 1
ATOM 604 C CA . ARG A 1 78 ? 12.897 -2.673 -6.452 1.00 91.81 78 ARG A CA 1
ATOM 605 C C . ARG A 1 78 ? 13.488 -2.138 -7.753 1.00 91.81 78 ARG A C 1
ATOM 607 O O . ARG A 1 78 ? 14.219 -1.147 -7.737 1.00 91.81 78 ARG A O 1
ATOM 614 N N . THR A 1 79 ? 13.199 -2.789 -8.881 1.00 91.19 79 THR A N 1
ATOM 615 C CA . THR A 1 79 ? 13.749 -2.382 -10.182 1.00 91.19 79 THR A CA 1
ATOM 616 C C . THR A 1 79 ? 13.273 -0.982 -10.559 1.00 91.19 79 THR A C 1
ATOM 618 O O . THR A 1 79 ? 14.079 -0.159 -11.005 1.00 91.19 79 THR A O 1
ATOM 621 N N . VAL A 1 80 ? 11.989 -0.688 -10.335 1.00 93.06 80 VAL A N 1
ATOM 622 C CA . VAL A 1 80 ? 11.394 0.627 -10.614 1.00 93.06 80 VAL A CA 1
ATOM 623 C C . VAL A 1 80 ? 12.035 1.713 -9.754 1.00 93.06 80 VAL A C 1
ATOM 625 O O . VAL A 1 80 ? 12.442 2.743 -10.284 1.00 93.06 80 VAL A O 1
ATOM 628 N N . MET A 1 81 ? 12.183 1.490 -8.450 1.00 92.94 81 MET A N 1
ATOM 629 C CA . MET A 1 81 ? 12.725 2.498 -7.536 1.00 92.94 81 MET A CA 1
ATOM 630 C C . MET A 1 81 ? 14.222 2.739 -7.762 1.00 92.94 81 MET A C 1
ATOM 632 O O . MET A 1 81 ? 14.667 3.889 -7.738 1.00 92.94 81 MET A O 1
ATOM 636 N N . LYS A 1 82 ? 14.995 1.695 -8.094 1.00 91.12 82 LYS A N 1
ATOM 637 C CA . LYS A 1 82 ? 16.438 1.822 -8.362 1.00 91.12 82 LYS A CA 1
ATOM 638 C C . LYS A 1 82 ? 16.761 2.373 -9.745 1.00 91.12 82 LYS A C 1
ATOM 640 O O . LYS A 1 82 ? 17.596 3.262 -9.868 1.00 91.12 82 LYS A O 1
ATOM 645 N N . THR A 1 83 ? 16.118 1.849 -10.784 1.00 90.62 83 THR A N 1
ATOM 646 C CA . THR A 1 83 ? 16.529 2.085 -12.182 1.00 90.62 83 THR A CA 1
ATOM 647 C C . THR A 1 83 ? 15.455 2.720 -13.052 1.00 90.62 83 THR A C 1
ATOM 649 O O . THR A 1 83 ? 15.746 3.091 -14.185 1.00 90.62 83 THR A O 1
ATOM 652 N N . GLY A 1 84 ? 14.231 2.845 -12.537 1.00 91.19 84 GLY A N 1
ATOM 653 C CA . GLY A 1 84 ? 13.098 3.317 -13.313 1.00 91.19 84 GLY A CA 1
ATOM 654 C C . GLY A 1 84 ? 13.183 4.796 -13.690 1.00 91.19 84 GLY A C 1
ATOM 655 O O . GLY A 1 84 ? 13.831 5.598 -13.012 1.00 91.19 84 GLY A O 1
ATOM 656 N N . LEU A 1 85 ? 12.464 5.174 -14.743 1.00 94.25 85 LEU A N 1
ATOM 657 C CA . LEU A 1 85 ? 12.233 6.574 -15.094 1.00 94.25 85 LEU A CA 1
ATOM 658 C C . LEU A 1 85 ? 11.529 7.328 -13.957 1.00 94.25 85 LEU A C 1
ATOM 660 O O . LEU A 1 85 ? 10.577 6.829 -13.351 1.00 94.25 85 LEU A O 1
ATOM 664 N N . GLU A 1 86 ? 11.929 8.582 -13.732 1.00 95.00 86 GLU A N 1
ATOM 665 C CA . GLU A 1 86 ? 11.381 9.409 -12.648 1.00 95.00 86 GLU A CA 1
ATOM 666 C C . GLU A 1 86 ? 9.862 9.593 -12.758 1.00 95.00 86 GLU A C 1
ATOM 668 O O . GLU A 1 86 ? 9.159 9.576 -11.756 1.00 95.00 86 GLU A O 1
ATOM 673 N N . MET A 1 87 ? 9.321 9.656 -13.979 1.00 95.44 87 MET A N 1
ATOM 674 C CA . MET A 1 87 ? 7.872 9.721 -14.201 1.00 95.44 87 MET A CA 1
ATOM 675 C C . MET A 1 87 ? 7.119 8.486 -13.676 1.00 95.44 87 MET A C 1
ATOM 677 O O . MET A 1 87 ? 5.972 8.601 -13.249 1.00 95.44 87 MET A O 1
ATOM 681 N N . VAL A 1 88 ? 7.742 7.302 -13.713 1.00 96.00 88 VAL A N 1
ATOM 682 C CA . VAL A 1 88 ? 7.139 6.051 -13.227 1.00 96.00 88 VAL A CA 1
ATOM 683 C C . VAL A 1 88 ? 7.229 5.996 -11.706 1.00 96.00 88 VAL A C 1
ATOM 685 O O . VAL A 1 88 ? 6.241 5.657 -11.058 1.00 96.00 88 VAL A O 1
ATOM 688 N N . LYS A 1 89 ? 8.367 6.413 -11.133 1.00 95.38 89 LYS A N 1
ATOM 689 C CA . LYS A 1 89 ? 8.519 6.578 -9.680 1.00 95.38 89 LYS A CA 1
ATOM 690 C C . LYS A 1 89 ? 7.501 7.576 -9.134 1.00 95.38 89 LYS A C 1
ATOM 692 O O . LYS A 1 89 ? 6.794 7.263 -8.186 1.00 95.38 89 LYS A O 1
ATOM 697 N N . ALA A 1 90 ? 7.351 8.734 -9.777 1.00 95.56 90 ALA A N 1
ATOM 698 C CA . ALA A 1 90 ? 6.373 9.753 -9.405 1.00 95.56 90 ALA A CA 1
ATOM 699 C C . ALA A 1 90 ? 4.929 9.234 -9.479 1.00 95.56 90 ALA A C 1
ATOM 701 O O . ALA A 1 90 ? 4.137 9.520 -8.586 1.00 95.56 90 ALA A O 1
ATOM 702 N N . ALA A 1 91 ? 4.589 8.430 -10.492 1.00 96.62 91 ALA A N 1
ATOM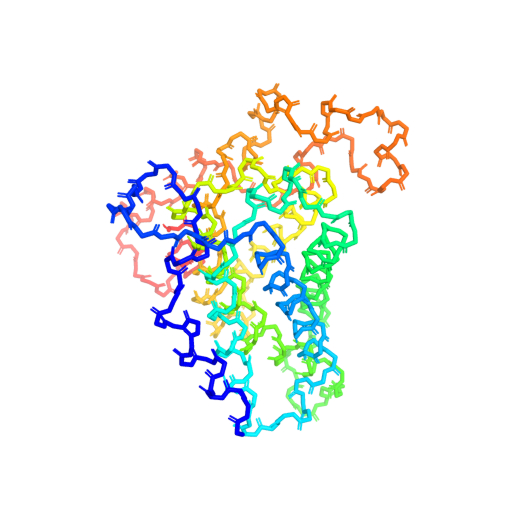 703 C CA . ALA A 1 91 ? 3.270 7.804 -10.579 1.00 96.62 91 ALA A CA 1
ATOM 704 C C . ALA A 1 91 ? 3.008 6.830 -9.417 1.00 96.62 91 ALA A C 1
ATOM 706 O O . ALA A 1 91 ? 1.900 6.807 -8.882 1.00 96.62 91 ALA A O 1
ATOM 707 N N . LEU A 1 92 ? 4.024 6.065 -9.002 1.00 96.19 92 LEU A N 1
ATOM 708 C CA . LEU A 1 92 ? 3.926 5.163 -7.855 1.00 96.19 92 LEU A CA 1
ATOM 709 C C . LEU A 1 92 ? 3.837 5.933 -6.527 1.00 96.19 92 LEU A C 1
ATOM 711 O O . LEU A 1 92 ? 2.995 5.599 -5.699 1.00 96.19 92 LEU A O 1
ATOM 715 N N . ARG A 1 93 ? 4.622 7.007 -6.352 1.00 95.94 93 ARG A N 1
ATOM 716 C CA . ARG A 1 93 ? 4.497 7.929 -5.204 1.00 95.94 93 ARG A CA 1
ATOM 717 C C . ARG A 1 93 ? 3.082 8.494 -5.106 1.00 95.94 93 ARG A C 1
ATOM 719 O O . ARG A 1 93 ? 2.451 8.389 -4.062 1.00 95.94 93 ARG A O 1
ATOM 726 N N . ALA A 1 94 ? 2.552 9.000 -6.220 1.00 96.69 94 ALA A N 1
ATOM 727 C CA . ALA A 1 94 ? 1.194 9.525 -6.284 1.00 96.69 94 ALA A CA 1
ATOM 728 C C . ALA A 1 94 ? 0.138 8.457 -5.962 1.00 96.69 94 ALA A C 1
ATOM 730 O O . ALA A 1 94 ? -0.883 8.776 -5.365 1.00 96.69 94 ALA A O 1
ATOM 731 N N . PHE A 1 95 ? 0.352 7.189 -6.329 1.00 97.62 95 PHE A N 1
ATOM 732 C CA . PHE A 1 95 ? -0.559 6.109 -5.944 1.00 97.62 95 PHE A CA 1
ATOM 733 C C . PHE A 1 95 ? -0.649 5.953 -4.417 1.00 97.62 95 PHE A C 1
ATOM 735 O O . PHE A 1 95 ? -1.759 5.918 -3.887 1.00 97.62 95 PHE A O 1
ATOM 742 N N . PHE A 1 96 ? 0.488 5.911 -3.713 1.00 97.81 96 PHE A N 1
ATOM 743 C CA . PHE A 1 96 ? 0.506 5.809 -2.249 1.00 97.81 96 PHE A CA 1
ATOM 744 C C . PHE A 1 96 ? -0.045 7.062 -1.564 1.00 97.81 96 PHE A C 1
ATOM 746 O O . PHE A 1 96 ? -0.796 6.942 -0.600 1.00 97.81 96 PHE A O 1
ATOM 753 N N . ASP A 1 97 ? 0.266 8.250 -2.078 1.00 97.00 97 ASP A N 1
ATOM 754 C CA . ASP A 1 97 ? -0.269 9.502 -1.537 1.00 97.00 97 ASP A CA 1
ATOM 755 C C . ASP A 1 97 ? -1.796 9.587 -1.682 1.00 97.00 97 ASP A C 1
ATOM 757 O O . ASP A 1 97 ? -2.511 9.865 -0.720 1.00 97.00 97 ASP A O 1
ATOM 761 N N . ASN A 1 98 ? -2.318 9.215 -2.854 1.00 97.12 98 ASN A N 1
ATOM 762 C CA . ASN A 1 98 ? -3.756 9.122 -3.092 1.00 97.12 98 ASN A CA 1
ATOM 763 C C . ASN A 1 98 ? -4.431 8.103 -2.159 1.00 97.12 98 ASN A C 1
ATOM 765 O O . ASN A 1 98 ? -5.523 8.359 -1.657 1.00 97.12 98 ASN A O 1
ATOM 769 N N . ALA A 1 99 ? -3.786 6.956 -1.923 1.00 97.31 99 ALA A N 1
ATOM 770 C CA . ALA A 1 99 ? -4.281 5.936 -1.004 1.00 97.31 99 ALA A CA 1
ATOM 771 C C . ALA A 1 99 ? -4.343 6.444 0.446 1.00 97.31 99 ALA A C 1
ATOM 773 O O . ALA A 1 99 ? -5.346 6.220 1.126 1.00 97.31 99 ALA A O 1
ATOM 774 N N . ALA A 1 100 ? -3.308 7.159 0.898 1.00 96.62 100 ALA A N 1
ATOM 775 C CA . ALA A 1 100 ? -3.289 7.810 2.204 1.00 96.62 100 ALA A CA 1
ATOM 776 C C . ALA A 1 100 ? -4.446 8.814 2.339 1.00 96.62 100 ALA A C 1
ATOM 778 O O . ALA A 1 100 ? -5.230 8.728 3.282 1.00 96.62 100 ALA A O 1
ATOM 779 N N . GLU A 1 101 ? -4.605 9.701 1.354 1.00 95.50 101 GLU A N 1
ATOM 780 C CA . GLU A 1 101 ? -5.657 10.723 1.332 1.00 95.50 101 GLU A CA 1
ATOM 781 C C . GLU A 1 101 ? -7.070 10.108 1.389 1.00 95.50 101 GLU A C 1
ATOM 783 O O . GLU A 1 101 ? -7.951 10.603 2.094 1.00 95.50 101 GLU A O 1
ATOM 788 N N . ASP A 1 102 ? -7.311 9.015 0.662 1.00 95.38 102 ASP A N 1
ATOM 789 C CA . ASP A 1 102 ? -8.624 8.361 0.629 1.00 95.38 102 ASP A CA 1
ATOM 790 C C . ASP A 1 102 ? -8.957 7.639 1.952 1.00 95.38 102 ASP A C 1
ATOM 792 O O . ASP A 1 102 ? -10.114 7.657 2.399 1.00 95.38 102 ASP A O 1
ATOM 796 N N . LEU A 1 103 ? -7.958 7.051 2.621 1.00 95.56 103 LEU A N 1
ATOM 797 C CA . LEU A 1 103 ? -8.119 6.469 3.958 1.00 95.56 103 LEU A CA 1
ATOM 798 C C . LEU A 1 103 ? -8.364 7.549 5.020 1.00 95.56 103 LEU A C 1
ATOM 800 O O . LEU A 1 103 ? -9.275 7.400 5.837 1.00 95.56 103 LEU A O 1
ATOM 804 N N . GLU A 1 104 ? -7.632 8.662 4.968 1.00 94.44 104 GLU A N 1
ATOM 805 C CA . GLU A 1 104 ? -7.821 9.809 5.866 1.00 94.44 104 GLU A CA 1
ATOM 806 C C . GLU A 1 104 ? -9.217 10.416 5.718 1.00 94.44 104 GLU A C 1
ATOM 808 O O . GLU A 1 104 ? -9.907 10.618 6.716 1.00 94.44 104 GLU A O 1
ATOM 813 N N . LYS A 1 105 ? -9.694 10.612 4.482 1.00 92.88 105 LYS A N 1
ATOM 814 C CA . LYS A 1 105 ? -11.075 11.055 4.219 1.00 92.88 105 LYS A CA 1
ATOM 815 C C . LYS A 1 105 ? -12.106 10.069 4.755 1.00 92.88 105 LYS A C 1
ATOM 817 O O . LYS A 1 105 ? -13.149 10.472 5.269 1.00 92.88 105 LYS A O 1
ATOM 822 N N . THR A 1 106 ? -11.841 8.768 4.640 1.00 91.44 106 THR A N 1
ATOM 823 C CA . THR A 1 106 ? -12.720 7.737 5.210 1.00 91.44 106 THR A CA 1
ATOM 824 C C . THR A 1 106 ? -12.779 7.865 6.736 1.00 91.44 106 THR A C 1
ATOM 826 O O . THR A 1 106 ? -13.867 7.833 7.314 1.00 91.44 106 THR A O 1
ATOM 829 N N . LEU A 1 107 ? -11.633 8.076 7.386 1.00 90.25 107 LEU A N 1
ATOM 830 C CA . LEU A 1 107 ? -11.531 8.290 8.829 1.00 90.25 107 LEU A CA 1
ATOM 831 C C . LEU A 1 107 ? -12.166 9.615 9.280 1.00 90.25 107 LEU A C 1
ATOM 833 O O . LEU A 1 107 ? -12.787 9.673 10.339 1.00 90.25 107 LEU A O 1
ATOM 837 N N . GLU A 1 108 ? -12.053 10.684 8.499 1.00 90.31 108 GLU A N 1
ATOM 838 C CA . GLU A 1 108 ? -12.692 11.964 8.806 1.00 90.31 108 GLU A CA 1
ATOM 839 C C . GLU A 1 108 ? -14.221 11.845 8.757 1.00 90.31 108 GLU A C 1
ATOM 841 O O . GLU A 1 108 ? -14.904 12.226 9.710 1.00 90.31 108 GLU A O 1
ATOM 846 N N . ASN A 1 109 ? -14.763 11.225 7.704 1.00 87.38 109 ASN A N 1
ATOM 847 C CA . ASN A 1 109 ? -16.201 10.971 7.586 1.00 87.38 109 ASN A CA 1
ATOM 848 C C . ASN A 1 109 ? -16.725 10.085 8.732 1.00 87.38 109 ASN A C 1
ATOM 850 O O . ASN A 1 109 ? -17.841 10.296 9.219 1.00 87.38 109 ASN A O 1
ATOM 854 N N . LEU A 1 110 ? -15.903 9.138 9.208 1.00 84.44 110 LEU A N 1
ATOM 855 C CA . LEU A 1 110 ? -16.184 8.336 10.402 1.00 84.44 110 LEU A CA 1
ATOM 856 C C . LEU A 1 110 ? -16.320 9.214 11.649 1.00 84.44 110 LEU A C 1
ATOM 858 O O . LEU A 1 110 ? -17.318 9.116 12.363 1.00 84.44 110 LEU A O 1
ATOM 862 N N . LYS A 1 111 ? -15.331 10.084 11.895 1.00 84.62 111 LYS A N 1
ATOM 863 C CA . LYS A 1 111 ? -15.287 10.991 13.056 1.00 84.62 111 LYS A CA 1
ATOM 864 C C . LYS A 1 111 ? -16.440 11.990 13.057 1.00 84.62 111 LYS A C 1
ATOM 866 O O . LYS A 1 111 ? -16.967 12.314 14.114 1.00 84.62 111 LYS A O 1
ATOM 871 N N . GLN A 1 112 ? -16.869 12.432 11.878 1.00 83.06 112 GLN A N 1
ATOM 872 C CA . GLN A 1 112 ? -18.025 13.313 11.708 1.00 83.06 112 GLN A CA 1
ATOM 873 C C . GLN A 1 112 ? -19.377 12.584 11.858 1.00 83.06 112 GLN A C 1
ATOM 875 O O . GLN A 1 112 ? -20.428 13.198 11.688 1.00 83.06 112 GLN A O 1
ATOM 880 N N . GLY A 1 113 ? -19.382 11.277 12.155 1.00 76.94 113 GLY A N 1
ATOM 881 C CA . GLY A 1 113 ? -20.604 10.496 12.353 1.00 76.94 113 GLY A CA 1
ATOM 882 C C . GLY A 1 113 ? -21.407 10.273 11.070 1.00 76.94 113 GLY A C 1
ATOM 883 O O . GLY A 1 113 ? -22.563 9.865 11.126 1.00 76.94 113 GLY A O 1
ATOM 884 N N . GLN A 1 114 ? -20.821 10.496 9.891 1.00 72.00 114 GLN A N 1
ATOM 885 C CA . GLN A 1 114 ? -21.559 10.435 8.626 1.00 72.00 114 GLN A CA 1
ATOM 886 C C . GLN A 1 114 ? -21.975 9.005 8.235 1.00 72.00 114 GLN A C 1
ATOM 888 O O . GLN A 1 114 ? -22.742 8.810 7.292 1.00 72.00 114 GLN A O 1
ATOM 893 N N . PHE A 1 115 ? -21.512 7.987 8.967 1.00 66.69 115 PHE A N 1
ATOM 894 C CA . PHE A 1 115 ? -21.819 6.577 8.718 1.00 66.69 115 PHE A CA 1
ATOM 895 C C . PHE A 1 115 ? -23.033 6.031 9.486 1.00 66.69 115 PHE A C 1
ATOM 897 O O . PHE A 1 115 ? -23.450 4.907 9.220 1.00 66.69 115 PHE A O 1
ATOM 904 N N . THR A 1 116 ? -23.627 6.799 10.406 1.00 61.25 116 THR A N 1
ATOM 905 C CA . THR A 1 116 ? -24.725 6.327 11.276 1.00 61.25 116 THR A CA 1
ATOM 906 C C . THR A 1 116 ? -26.125 6.516 10.678 1.00 61.25 116 THR A C 1
ATOM 908 O O . THR A 1 116 ? -27.064 5.842 11.099 1.00 61.25 116 THR A O 1
ATOM 911 N N . HIS A 1 117 ? -26.294 7.382 9.671 1.00 57.00 117 HIS A N 1
ATOM 912 C CA . HIS A 1 117 ? -27.607 7.743 9.120 1.00 57.00 117 HIS A CA 1
ATOM 913 C C . HIS A 1 117 ? -27.768 7.309 7.653 1.00 57.00 117 HIS A C 1
ATOM 915 O O . HIS A 1 117 ? -27.498 8.075 6.731 1.00 57.00 117 HIS A O 1
ATOM 921 N N . SER A 1 118 ? -28.256 6.082 7.417 1.00 55.91 118 SER A N 1
ATOM 922 C CA . SER A 1 118 ? -28.409 5.515 6.059 1.00 55.91 118 SER A CA 1
ATOM 923 C C . SER A 1 118 ? -29.395 6.274 5.155 1.00 55.91 118 SER A C 1
ATOM 925 O O . SER A 1 118 ? -29.307 6.170 3.934 1.00 55.91 118 SER A O 1
ATOM 927 N N . HIS A 1 119 ? -30.319 7.056 5.723 1.00 55.03 119 HIS A N 1
ATOM 928 C CA . HIS A 1 119 ? -31.385 7.718 4.964 1.00 55.03 119 HIS A CA 1
ATOM 929 C C . HIS A 1 119 ? -31.025 9.112 4.412 1.00 55.03 119 HIS A C 1
ATOM 931 O O . HIS A 1 119 ? -31.776 9.632 3.590 1.00 55.03 119 HIS A O 1
ATOM 937 N N . SER A 1 120 ? -29.891 9.712 4.799 1.00 56.56 120 SER A N 1
ATOM 938 C CA . SER A 1 120 ? -29.514 11.075 4.371 1.00 56.56 120 SER A CA 1
ATOM 939 C C . SER A 1 120 ? -28.025 11.252 4.052 1.00 56.56 120 SER A C 1
ATOM 941 O O . SER A 1 120 ? -27.504 12.365 4.141 1.00 56.56 120 SER A O 1
ATOM 943 N N . GLN A 1 121 ? -27.314 10.176 3.705 1.00 62.91 121 GLN A N 1
ATOM 944 C CA . GLN A 1 121 ? -25.892 10.273 3.372 1.00 62.91 121 GLN A CA 1
ATOM 945 C C . GLN A 1 121 ? -25.662 11.079 2.082 1.00 62.91 121 GLN A C 1
ATOM 947 O O . GLN A 1 121 ? -26.282 10.790 1.051 1.00 62.91 121 GLN A O 1
ATOM 952 N N . PRO A 1 122 ? -24.744 12.064 2.090 1.00 69.94 122 PRO A N 1
ATOM 953 C CA . PRO A 1 122 ? -24.336 12.744 0.870 1.00 69.94 122 PRO A CA 1
ATOM 954 C C . PRO A 1 122 ? -23.725 11.735 -0.107 1.00 69.94 122 PRO A C 1
ATOM 956 O O . PRO A 1 122 ? -22.869 10.936 0.272 1.00 69.94 122 PRO A O 1
ATOM 959 N N . LYS A 1 123 ? -24.101 11.808 -1.391 1.00 69.88 123 LYS A N 1
ATOM 960 C CA . LYS A 1 123 ? -23.632 10.871 -2.435 1.00 69.88 123 LYS A CA 1
ATOM 961 C C . LYS A 1 123 ? -22.102 10.724 -2.495 1.00 69.88 123 LYS A C 1
ATOM 963 O O . LYS A 1 123 ? -21.619 9.655 -2.853 1.00 69.88 123 LYS A O 1
ATOM 968 N N . GLY A 1 124 ? -21.350 11.772 -2.146 1.00 75.81 124 GLY A N 1
ATOM 969 C CA . GLY A 1 124 ? -19.884 11.737 -2.102 1.00 75.81 124 GLY A CA 1
ATOM 970 C C . GLY A 1 124 ? -19.322 10.822 -1.008 1.00 75.81 124 GLY A C 1
ATOM 971 O O . GLY A 1 124 ? -18.356 10.107 -1.247 1.00 75.81 124 GLY A O 1
ATOM 972 N N . VAL A 1 125 ? -19.970 10.761 0.156 1.00 78.38 125 VAL A N 1
ATOM 973 C CA . VAL A 1 125 ? -19.526 9.955 1.306 1.00 78.38 125 VAL A CA 1
ATOM 974 C C . VAL A 1 125 ? -19.682 8.469 1.002 1.00 78.38 125 VAL A C 1
ATOM 976 O O . VAL A 1 125 ? -18.755 7.687 1.196 1.00 78.38 125 VAL A O 1
ATOM 979 N N . THR A 1 126 ? -20.820 8.081 0.422 1.00 76.88 126 THR A N 1
ATOM 980 C CA . THR A 1 126 ? -21.066 6.699 -0.011 1.00 76.88 126 THR A CA 1
ATOM 981 C C . THR A 1 126 ? -20.074 6.249 -1.088 1.00 76.88 126 THR A C 1
ATOM 983 O O . THR A 1 126 ? -19.670 5.089 -1.101 1.00 76.88 126 THR A O 1
ATOM 986 N N . GLN A 1 127 ? -19.643 7.150 -1.979 1.00 81.56 127 GLN A N 1
ATOM 987 C CA . GLN A 1 127 ? -18.627 6.836 -2.988 1.00 81.56 127 GLN A CA 1
ATOM 988 C C . GLN A 1 127 ? -17.250 6.591 -2.370 1.00 81.56 127 GLN A C 1
ATOM 990 O O . GLN A 1 127 ? -16.601 5.622 -2.759 1.00 81.56 127 GLN A O 1
ATOM 995 N N . ILE A 1 128 ? -16.838 7.419 -1.403 1.00 85.44 128 ILE A N 1
ATOM 996 C CA . ILE A 1 128 ? -15.574 7.246 -0.669 1.00 85.44 128 ILE A CA 1
ATOM 997 C C . ILE A 1 128 ? -15.574 5.895 0.046 1.00 85.44 128 ILE A C 1
ATOM 999 O O . ILE A 1 128 ? -14.677 5.091 -0.173 1.00 85.44 128 ILE A O 1
ATOM 1003 N N . ILE A 1 129 ? -16.632 5.600 0.808 1.00 82.38 129 ILE A N 1
ATOM 1004 C CA . ILE A 1 129 ? -16.793 4.314 1.498 1.00 82.38 129 ILE A CA 1
ATOM 1005 C C . ILE A 1 129 ? -16.677 3.143 0.521 1.00 82.38 129 ILE A C 1
ATOM 1007 O O . ILE A 1 129 ? -15.911 2.210 0.757 1.00 82.38 129 ILE A O 1
ATOM 1011 N N . ASN A 1 130 ? -17.448 3.184 -0.568 1.00 85.06 130 ASN A N 1
ATOM 1012 C CA . ASN A 1 130 ? -17.505 2.093 -1.533 1.00 85.06 130 ASN A CA 1
ATOM 1013 C C . ASN A 1 130 ? -16.155 1.885 -2.226 1.00 85.06 130 ASN A C 1
ATOM 1015 O O . ASN A 1 130 ? -15.730 0.751 -2.406 1.00 85.06 130 ASN A O 1
ATOM 1019 N N . TYR A 1 131 ? -15.457 2.962 -2.588 1.00 90.75 131 TYR A N 1
ATOM 1020 C CA . TYR A 1 131 ? -14.112 2.860 -3.144 1.00 90.75 131 TYR A CA 1
ATOM 1021 C C . TYR A 1 131 ? -13.127 2.258 -2.136 1.00 90.75 131 TYR A C 1
ATOM 1023 O O . TYR A 1 131 ? -12.423 1.305 -2.476 1.00 90.75 131 TYR A O 1
ATOM 1031 N N . THR A 1 132 ? -13.113 2.764 -0.899 1.00 91.81 132 THR A N 1
ATOM 1032 C CA . THR A 1 132 ? -12.183 2.308 0.138 1.00 91.81 132 THR A CA 1
ATOM 1033 C C . THR A 1 132 ? -12.362 0.819 0.434 1.00 91.81 132 THR A C 1
ATOM 1035 O O . THR A 1 132 ? -11.397 0.061 0.412 1.00 91.81 132 THR A O 1
ATOM 1038 N N . SER A 1 133 ? -13.606 0.388 0.650 1.00 87.88 133 SER A N 1
ATOM 1039 C CA . SER A 1 133 ? -13.931 -0.995 1.021 1.00 87.88 133 SER A CA 1
ATOM 1040 C C . SER A 1 133 ? -13.832 -1.989 -0.140 1.00 87.88 133 SER A C 1
ATOM 1042 O O . SER A 1 133 ? -13.292 -3.077 0.034 1.00 87.88 133 SER A O 1
ATOM 1044 N N . VAL A 1 134 ? -14.323 -1.640 -1.335 1.00 88.88 134 VAL A N 1
ATOM 1045 C CA . VAL A 1 134 ? -14.417 -2.593 -2.461 1.00 88.88 134 VAL A CA 1
ATOM 1046 C C . VAL A 1 134 ? -13.147 -2.637 -3.310 1.00 88.88 134 VAL A C 1
ATOM 1048 O O . VAL A 1 134 ? -12.881 -3.653 -3.951 1.00 88.88 134 VAL A O 1
ATOM 1051 N N . ALA A 1 135 ? -12.367 -1.554 -3.352 1.00 92.75 135 ALA A N 1
ATOM 1052 C CA . ALA A 1 135 ? -11.192 -1.464 -4.216 1.00 92.75 135 ALA A CA 1
ATOM 1053 C C . ALA A 1 135 ? -9.903 -1.184 -3.448 1.00 92.75 135 ALA A C 1
ATOM 1055 O O . ALA A 1 135 ? -8.957 -1.957 -3.582 1.00 92.75 135 ALA A O 1
ATOM 1056 N N . LEU A 1 136 ? -9.845 -0.103 -2.666 1.00 95.56 136 LEU A N 1
ATOM 1057 C CA . LEU A 1 136 ? -8.580 0.356 -2.095 1.00 95.56 136 LEU A CA 1
ATOM 1058 C C . LEU A 1 136 ? -7.984 -0.657 -1.116 1.00 95.56 136 LEU A C 1
ATOM 1060 O O . LEU A 1 136 ? -6.841 -1.054 -1.314 1.00 95.56 136 LEU A O 1
ATOM 1064 N N . LEU A 1 137 ? -8.750 -1.099 -0.110 1.00 95.19 137 LEU A N 1
ATOM 1065 C CA . LEU A 1 137 ? -8.265 -2.052 0.894 1.00 95.19 137 LEU A CA 1
ATOM 1066 C C . LEU A 1 137 ? -7.791 -3.363 0.248 1.00 95.19 137 LEU A C 1
ATOM 1068 O O . LEU A 1 137 ? -6.622 -3.691 0.427 1.00 95.19 137 LEU A O 1
ATOM 1072 N N . PRO A 1 138 ? -8.582 -4.054 -0.600 1.00 94.06 138 PRO A N 1
ATOM 1073 C CA . PRO A 1 138 ? -8.104 -5.270 -1.258 1.00 94.06 138 PRO A CA 1
ATOM 1074 C C . PRO A 1 138 ? -6.853 -5.061 -2.126 1.00 94.06 138 PRO A C 1
ATOM 1076 O O . PRO A 1 138 ? -5.975 -5.922 -2.173 1.00 94.06 138 PRO A O 1
ATOM 1079 N N . VAL A 1 139 ? -6.768 -3.939 -2.858 1.00 95.88 139 VAL A N 1
ATOM 1080 C CA . VAL A 1 139 ? -5.600 -3.635 -3.707 1.00 95.88 139 VAL A CA 1
ATOM 1081 C C . VAL A 1 139 ? -4.361 -3.367 -2.856 1.00 95.88 139 VAL A C 1
ATOM 1083 O O . VAL A 1 139 ? -3.288 -3.857 -3.202 1.00 95.88 139 VAL A O 1
ATOM 1086 N N . LEU A 1 140 ? -4.498 -2.626 -1.755 1.00 97.12 140 LEU A N 1
ATOM 1087 C CA . LEU A 1 140 ? -3.405 -2.364 -0.823 1.00 97.12 140 LEU A CA 1
ATOM 1088 C C . LEU A 1 140 ? -2.945 -3.641 -0.118 1.00 97.12 140 LEU A C 1
ATOM 1090 O O . LEU A 1 140 ? -1.747 -3.905 -0.142 1.00 97.12 140 LEU A O 1
ATOM 1094 N N . SER A 1 141 ? -3.859 -4.461 0.418 1.00 96.31 141 SER A N 1
ATOM 1095 C CA . SER A 1 141 ? -3.518 -5.744 1.052 1.00 96.31 141 SER A CA 1
ATOM 1096 C C . SER A 1 141 ? -2.688 -6.612 0.112 1.00 96.31 141 SER A C 1
ATOM 1098 O O . SER A 1 141 ? -1.568 -6.999 0.443 1.00 96.31 141 SER A O 1
ATOM 1100 N N . SER A 1 142 ? -3.177 -6.827 -1.115 1.00 95.12 142 SER A N 1
ATOM 1101 C CA . SER A 1 142 ? -2.461 -7.639 -2.101 1.00 95.12 142 SER A CA 1
ATOM 1102 C C . SER A 1 142 ? -1.126 -7.022 -2.530 1.00 95.12 142 SER A C 1
ATOM 1104 O O . SER A 1 142 ? -0.211 -7.763 -2.896 1.00 95.12 142 SER A O 1
ATOM 1106 N N . LEU A 1 143 ? -1.016 -5.692 -2.570 1.00 96.56 143 LEU A N 1
ATOM 1107 C CA . LEU A 1 143 ? 0.225 -5.015 -2.934 1.00 96.56 143 LEU A CA 1
ATOM 1108 C C . LEU A 1 143 ? 1.267 -5.146 -1.819 1.00 96.56 143 LEU A C 1
ATOM 1110 O O . LEU A 1 143 ? 2.415 -5.477 -2.108 1.00 96.56 143 LEU A O 1
ATOM 1114 N N . PHE A 1 144 ? 0.881 -4.921 -0.563 1.00 97.38 144 PHE A N 1
ATOM 1115 C CA . PHE A 1 144 ? 1.781 -5.051 0.581 1.00 97.38 144 PHE A CA 1
ATOM 1116 C C . PHE A 1 144 ? 2.217 -6.498 0.801 1.00 97.38 144 PHE A C 1
ATOM 1118 O O . PHE A 1 144 ? 3.409 -6.743 0.969 1.00 97.38 144 PHE A O 1
ATOM 1125 N N . GLU A 1 145 ? 1.307 -7.465 0.665 1.00 95.12 145 GLU A N 1
ATOM 1126 C CA . GLU A 1 145 ? 1.657 -8.886 0.716 1.00 95.12 145 GLU A CA 1
ATOM 1127 C C . GLU A 1 145 ? 2.717 -9.224 -0.345 1.00 95.12 145 GLU A C 1
ATOM 1129 O O . GLU A 1 145 ? 3.734 -9.854 -0.052 1.00 95.12 145 GLU A O 1
ATOM 1134 N N . HIS A 1 146 ? 2.532 -8.734 -1.574 1.00 93.94 146 HIS A N 1
ATOM 1135 C CA . HIS A 1 146 ? 3.498 -8.916 -2.655 1.00 93.94 146 HIS A CA 1
ATOM 1136 C C . HIS A 1 146 ? 4.854 -8.252 -2.364 1.00 93.94 146 HIS A C 1
ATOM 1138 O O . HIS A 1 146 ? 5.905 -8.850 -2.616 1.00 93.94 146 HIS A O 1
ATOM 1144 N N . ILE A 1 147 ? 4.850 -7.036 -1.811 1.00 94.56 147 ILE A N 1
ATOM 1145 C CA . ILE A 1 147 ? 6.066 -6.317 -1.399 1.00 94.56 147 ILE A CA 1
ATOM 1146 C C . ILE A 1 147 ? 6.817 -7.105 -0.320 1.00 94.56 147 ILE A C 1
ATOM 1148 O O . ILE A 1 147 ? 8.033 -7.273 -0.444 1.00 94.56 147 ILE A O 1
ATOM 1152 N N . GLY A 1 148 ? 6.110 -7.617 0.692 1.00 91.88 148 GLY A N 1
ATOM 1153 C CA . GLY A 1 148 ? 6.682 -8.421 1.774 1.00 91.88 148 GLY A CA 1
ATOM 1154 C C . GLY A 1 148 ? 7.252 -9.745 1.277 1.00 91.88 148 GLY A C 1
ATOM 1155 O O . GLY A 1 148 ? 8.422 -10.043 1.513 1.00 91.88 148 GLY A O 1
ATOM 1156 N N . GLN A 1 149 ? 6.487 -10.498 0.481 1.00 91.25 149 GLN A N 1
ATOM 1157 C CA . GLN A 1 149 ? 6.922 -11.783 -0.087 1.00 91.25 149 GLN A CA 1
ATOM 1158 C C . GLN A 1 149 ? 8.197 -11.675 -0.936 1.00 91.25 149 GLN A C 1
ATOM 1160 O O . GLN A 1 149 ? 8.977 -12.627 -1.006 1.00 91.25 149 GLN A O 1
ATOM 1165 N N . ASN A 1 150 ? 8.414 -10.533 -1.593 1.00 89.44 150 ASN A N 1
ATOM 1166 C CA . ASN A 1 150 ? 9.573 -10.306 -2.459 1.00 89.44 150 ASN A CA 1
ATOM 1167 C C . ASN A 1 150 ? 10.667 -9.435 -1.819 1.00 89.44 150 ASN A C 1
ATOM 1169 O O . ASN A 1 150 ? 11.689 -9.183 -2.465 1.00 89.44 150 ASN A O 1
ATOM 1173 N N . LEU A 1 151 ? 10.483 -9.007 -0.563 1.00 90.50 151 LEU A N 1
ATOM 1174 C CA . LEU A 1 151 ? 11.408 -8.142 0.177 1.00 90.50 151 LEU A CA 1
ATOM 1175 C C . LEU A 1 151 ? 11.729 -6.844 -0.582 1.00 90.50 151 LEU A C 1
ATOM 1177 O O . LEU A 1 151 ? 12.890 -6.456 -0.745 1.00 90.50 151 LEU A O 1
ATOM 1181 N N . PHE A 1 152 ? 10.692 -6.189 -1.104 1.00 92.38 152 PHE A N 1
ATOM 1182 C CA . PHE A 1 152 ? 10.818 -4.897 -1.786 1.00 92.38 152 PHE A CA 1
ATOM 1183 C C . PHE A 1 152 ? 10.649 -3.697 -0.850 1.00 92.38 152 PHE A C 1
ATOM 1185 O O . PHE A 1 152 ? 10.849 -2.570 -1.295 1.00 92.38 152 PHE A O 1
ATOM 1192 N N . GLY A 1 153 ? 10.299 -3.927 0.421 1.00 89.94 153 GLY A N 1
ATOM 1193 C CA . GLY A 1 153 ? 9.998 -2.880 1.398 1.00 89.94 153 GLY A CA 1
ATOM 1194 C C . GLY A 1 153 ? 11.072 -1.802 1.468 1.00 89.94 153 GLY A C 1
ATOM 1195 O O . GLY A 1 153 ? 10.782 -0.646 1.180 1.00 89.94 153 GLY A O 1
ATOM 1196 N N . GLU A 1 154 ? 12.317 -2.185 1.757 1.00 88.12 154 GLU A N 1
ATOM 1197 C CA . GLU A 1 154 ? 13.453 -1.258 1.907 1.00 88.12 154 GLU A CA 1
ATOM 1198 C C . GLU A 1 154 ? 13.724 -0.409 0.657 1.00 88.12 154 GLU A C 1
ATOM 1200 O O . GLU A 1 154 ? 14.105 0.753 0.766 1.00 88.12 154 GLU A O 1
ATOM 1205 N N . ASP A 1 155 ? 13.503 -0.972 -0.535 1.00 90.81 155 ASP A N 1
ATOM 1206 C CA . ASP A 1 155 ? 13.690 -0.253 -1.798 1.00 90.81 155 ASP A CA 1
ATOM 1207 C C . ASP A 1 155 ? 12.528 0.713 -2.096 1.00 90.81 155 ASP A C 1
ATOM 1209 O O . ASP A 1 155 ? 12.679 1.633 -2.904 1.00 90.81 155 ASP A O 1
ATOM 1213 N N . LEU A 1 156 ? 11.360 0.482 -1.488 1.00 91.25 156 LEU A N 1
ATOM 1214 C CA . LEU A 1 156 ? 10.129 1.223 -1.737 1.00 91.25 156 LEU A CA 1
ATOM 1215 C C . LEU A 1 156 ? 9.920 2.389 -0.764 1.00 91.25 156 LEU A C 1
ATOM 1217 O O . LEU A 1 156 ? 9.513 3.461 -1.212 1.00 91.25 156 LEU A O 1
ATOM 1221 N N . ILE A 1 157 ? 10.182 2.205 0.537 1.00 88.31 157 ILE A N 1
ATOM 1222 C CA . ILE A 1 157 ? 9.892 3.201 1.594 1.00 88.31 157 ILE A CA 1
ATOM 1223 C C . ILE A 1 157 ? 10.931 4.321 1.680 1.00 88.31 157 ILE A C 1
ATOM 1225 O O . ILE A 1 157 ? 11.503 4.593 2.736 1.00 88.31 157 ILE A O 1
ATOM 1229 N N . LEU A 1 158 ? 11.159 4.987 0.555 1.00 85.44 158 LEU A N 1
ATOM 1230 C CA . LEU A 1 158 ? 12.068 6.117 0.438 1.00 85.44 158 LEU A CA 1
ATOM 1231 C C . LEU A 1 158 ? 11.283 7.417 0.253 1.00 85.44 158 LEU A C 1
ATOM 1233 O O . LEU A 1 158 ? 10.253 7.445 -0.430 1.00 85.44 158 LEU A O 1
ATOM 1237 N N . ASP A 1 159 ? 11.807 8.495 0.834 1.00 86.50 159 ASP A N 1
ATOM 1238 C CA . ASP A 1 159 ? 11.296 9.859 0.687 1.00 86.50 159 ASP A CA 1
ATOM 1239 C C . ASP A 1 159 ? 9.773 9.951 0.909 1.00 86.50 159 ASP A C 1
ATOM 1241 O O . ASP A 1 159 ? 9.256 9.557 1.953 1.00 86.50 159 ASP A O 1
ATOM 1245 N N . ASP A 1 160 ? 9.040 10.468 -0.075 1.00 87.81 160 ASP A N 1
ATOM 1246 C CA . ASP A 1 160 ? 7.617 10.774 0.050 1.00 87.81 160 ASP A CA 1
ATOM 1247 C C . ASP A 1 160 ? 6.755 9.504 0.162 1.00 87.81 160 ASP A C 1
ATOM 1249 O O . ASP A 1 160 ? 5.705 9.539 0.800 1.00 87.81 160 ASP A O 1
ATOM 1253 N N . VAL A 1 161 ? 7.213 8.355 -0.367 1.00 92.50 161 VAL A N 1
ATOM 1254 C CA . VAL A 1 161 ? 6.507 7.071 -0.171 1.00 92.50 161 VAL A CA 1
ATOM 1255 C C . VAL A 1 161 ? 6.482 6.712 1.308 1.00 92.50 161 VAL A C 1
ATOM 1257 O O . VAL A 1 161 ? 5.460 6.256 1.811 1.00 92.50 161 VAL A O 1
ATOM 1260 N N . GLN A 1 162 ? 7.585 6.957 2.020 1.00 91.50 162 GLN A N 1
ATOM 1261 C CA . GLN A 1 162 ? 7.673 6.691 3.451 1.00 91.50 162 GLN A CA 1
ATOM 1262 C C . GLN A 1 162 ? 6.640 7.513 4.234 1.00 91.50 162 GLN A C 1
ATOM 1264 O O . GLN A 1 162 ? 5.963 6.983 5.115 1.00 91.50 162 GLN A O 1
ATOM 1269 N N . VAL A 1 163 ? 6.468 8.786 3.868 1.00 91.19 163 VAL A N 1
ATOM 1270 C CA . VAL A 1 163 ? 5.464 9.679 4.464 1.00 91.19 163 VAL A CA 1
ATOM 1271 C C . VAL A 1 163 ? 4.048 9.165 4.208 1.00 91.19 163 VAL A C 1
ATOM 1273 O O . VAL A 1 163 ? 3.256 9.048 5.146 1.00 91.19 163 VAL A O 1
ATOM 1276 N N . SER A 1 164 ? 3.729 8.808 2.960 1.00 95.06 164 SER A N 1
ATOM 1277 C CA . SER A 1 164 ? 2.429 8.223 2.617 1.00 95.06 164 SER A CA 1
ATOM 1278 C C . SER A 1 164 ? 2.181 6.913 3.371 1.00 95.06 164 SER A C 1
ATOM 1280 O O . SER A 1 164 ? 1.077 6.692 3.858 1.00 95.06 164 SER A O 1
ATOM 1282 N N . CYS A 1 165 ? 3.201 6.067 3.538 1.00 95.06 165 CYS A N 1
ATOM 1283 C CA . CYS A 1 165 ? 3.105 4.826 4.305 1.00 95.06 165 CYS A CA 1
ATOM 1284 C C . CYS A 1 165 ? 2.804 5.077 5.790 1.00 95.06 165 CYS A C 1
ATOM 1286 O O . CYS A 1 165 ? 1.946 4.387 6.335 1.00 95.06 165 CYS A O 1
ATOM 1288 N N . TYR A 1 166 ? 3.417 6.078 6.435 1.00 92.19 166 TYR A N 1
ATOM 1289 C CA . TYR A 1 166 ? 3.053 6.454 7.810 1.00 92.19 166 TYR A CA 1
ATOM 1290 C C . TYR A 1 166 ? 1.589 6.906 7.919 1.00 92.19 166 TYR A C 1
ATOM 1292 O O . TYR A 1 166 ? 0.870 6.491 8.827 1.00 92.19 166 TYR A O 1
ATOM 1300 N N . ARG A 1 167 ? 1.115 7.709 6.960 1.00 94.12 167 ARG A N 1
ATOM 1301 C CA . ARG A 1 167 ? -0.285 8.166 6.907 1.00 94.12 167 ARG A CA 1
ATOM 1302 C C . ARG A 1 167 ? -1.273 7.015 6.695 1.00 94.12 167 ARG A C 1
ATOM 1304 O O . ARG A 1 167 ? -2.304 6.959 7.370 1.00 94.12 167 ARG A O 1
ATOM 1311 N N . ILE A 1 168 ? -0.944 6.074 5.804 1.00 96.19 168 ILE A N 1
ATOM 1312 C CA . ILE A 1 168 ? -1.714 4.840 5.577 1.00 96.19 168 ILE A CA 1
ATOM 1313 C C . ILE A 1 168 ? -1.783 4.029 6.870 1.00 96.19 168 ILE A C 1
ATOM 1315 O O . ILE A 1 168 ? -2.880 3.686 7.302 1.00 96.19 168 ILE A O 1
ATOM 1319 N N . LEU A 1 169 ? -0.640 3.773 7.508 1.00 94.50 169 LEU A N 1
ATOM 1320 C CA . LEU A 1 169 ? -0.549 2.994 8.740 1.00 94.50 169 LEU A CA 1
ATOM 1321 C C . LEU A 1 169 ? -1.415 3.602 9.858 1.00 94.50 169 LEU A C 1
ATOM 1323 O O . LEU A 1 169 ? -2.272 2.917 10.419 1.00 94.50 169 LEU A O 1
ATOM 1327 N N . ASN A 1 170 ? -1.264 4.903 10.120 1.00 92.50 170 ASN A N 1
ATOM 1328 C CA . ASN A 1 170 ? -2.057 5.613 11.124 1.00 92.50 170 ASN A CA 1
ATOM 1329 C C . ASN A 1 170 ? -3.563 5.565 10.817 1.00 92.50 170 ASN A C 1
ATOM 1331 O O . ASN A 1 170 ? -4.382 5.366 11.720 1.00 92.50 170 ASN A O 1
ATOM 1335 N N . SER A 1 171 ? -3.938 5.721 9.544 1.00 94.50 171 SER A N 1
ATOM 1336 C CA . SER A 1 171 ? -5.339 5.689 9.116 1.00 94.50 171 SER A CA 1
ATOM 1337 C C . SER A 1 171 ? -5.950 4.299 9.249 1.00 94.50 171 SER A C 1
ATOM 1339 O O . SER A 1 171 ? -7.048 4.175 9.784 1.00 94.50 171 SER A O 1
ATOM 1341 N N . LEU A 1 172 ? -5.246 3.253 8.810 1.00 94.00 172 LEU A N 1
ATOM 1342 C CA . LEU A 1 172 ? -5.702 1.871 8.927 1.00 94.00 172 LEU A CA 1
ATOM 1343 C C . LEU A 1 172 ? -5.882 1.469 10.395 1.00 94.00 172 LEU A C 1
ATOM 1345 O O . LEU A 1 172 ? -6.939 0.947 10.747 1.00 94.00 172 LEU A O 1
ATOM 1349 N N . TYR A 1 173 ? -4.904 1.772 11.257 1.00 91.00 173 TYR A N 1
ATOM 1350 C CA . TYR A 1 173 ? -4.981 1.457 12.686 1.00 91.00 173 TYR A CA 1
ATOM 1351 C C . TYR A 1 173 ? -6.132 2.207 13.373 1.00 91.00 173 TYR A C 1
ATOM 1353 O O . TYR A 1 173 ? -6.955 1.611 14.071 1.00 91.00 173 TYR A O 1
ATOM 1361 N N . SER A 1 174 ? -6.256 3.513 13.111 1.00 91.19 174 SER A N 1
ATOM 1362 C CA . SER A 1 174 ? -7.341 4.345 13.655 1.00 91.19 174 SER A CA 1
ATOM 1363 C C . SER A 1 174 ? -8.725 3.913 13.165 1.00 91.19 174 SER A C 1
ATOM 1365 O O . SER A 1 174 ? -9.707 4.031 13.898 1.00 91.19 174 SER A O 1
ATOM 1367 N N . LEU A 1 175 ? -8.827 3.441 11.918 1.00 90.44 175 LEU A N 1
ATOM 1368 C CA . LEU A 1 175 ? -10.059 2.874 11.380 1.00 90.44 175 LEU A CA 1
ATOM 1369 C C . LEU A 1 175 ? -10.369 1.537 12.058 1.00 90.44 175 LEU A C 1
ATOM 1371 O O . LEU A 1 175 ? -11.484 1.380 12.532 1.00 90.44 175 LEU A O 1
ATOM 1375 N N . GLY A 1 176 ? -9.411 0.608 12.141 1.00 87.06 176 GLY A N 1
ATOM 1376 C CA . GLY A 1 176 ? -9.621 -0.750 12.663 1.00 87.06 176 GLY A CA 1
ATOM 1377 C C . GLY A 1 176 ? -9.984 -0.810 14.151 1.00 87.06 176 GLY A C 1
ATOM 1378 O O . GLY A 1 176 ? -10.807 -1.634 14.559 1.00 87.06 176 GLY A O 1
ATOM 1379 N N . THR A 1 177 ? -9.433 0.105 14.950 1.00 86.25 177 THR A N 1
ATOM 1380 C CA . THR A 1 177 ? -9.691 0.211 16.400 1.00 86.25 177 THR A CA 1
ATOM 1381 C C . THR A 1 177 ? -10.968 0.980 16.751 1.00 86.25 177 THR A C 1
ATOM 1383 O O . THR A 1 177 ? -11.348 1.069 17.918 1.00 86.25 177 THR A O 1
ATOM 1386 N N . ASN A 1 178 ? -11.676 1.532 15.762 1.00 84.75 178 ASN A N 1
ATOM 1387 C CA . ASN A 1 178 ? -12.908 2.271 16.005 1.00 84.75 178 ASN A CA 1
ATOM 1388 C C . ASN A 1 178 ? -14.114 1.332 16.240 1.00 84.75 178 ASN A C 1
ATOM 1390 O O . ASN A 1 178 ? -14.250 0.272 15.626 1.00 84.75 178 ASN A O 1
ATOM 1394 N N . ASN A 1 179 ? -15.043 1.761 17.100 1.00 80.56 179 ASN A N 1
ATOM 1395 C CA . ASN A 1 179 ? -16.222 0.982 17.506 1.00 80.56 179 ASN A CA 1
ATOM 1396 C C . ASN A 1 179 ? -17.493 1.284 16.687 1.00 80.56 179 ASN A C 1
ATOM 1398 O O . ASN A 1 179 ? -18.601 0.956 17.100 1.00 80.56 179 ASN A O 1
ATOM 1402 N N . SER A 1 180 ? -17.375 1.947 15.537 1.00 81.19 180 SER A N 1
ATOM 1403 C CA . SER A 1 180 ? -18.524 2.202 14.663 1.00 81.19 180 SER A CA 1
ATOM 1404 C C . SER A 1 180 ? -19.011 0.936 13.955 1.00 81.19 180 SER A C 1
ATOM 1406 O O . SER A 1 180 ? -18.210 0.139 13.472 1.00 81.19 180 SER A O 1
ATOM 1408 N N . ILE A 1 181 ? -20.330 0.826 13.766 1.00 76.75 181 ILE A N 1
ATOM 1409 C CA . ILE A 1 181 ? -20.997 -0.268 13.031 1.00 76.75 181 ILE A CA 1
ATOM 1410 C C . ILE A 1 181 ? -20.420 -0.443 11.615 1.00 76.75 181 ILE A C 1
ATOM 1412 O O . ILE A 1 181 ? -20.342 -1.554 11.091 1.00 76.75 181 ILE A O 1
ATOM 1416 N N . TYR A 1 182 ? -20.015 0.657 10.969 1.00 76.69 182 TYR A N 1
ATOM 1417 C CA . TYR A 1 182 ? -19.354 0.590 9.664 1.00 76.69 182 TYR A CA 1
ATOM 1418 C C . TYR A 1 182 ? -18.029 -0.177 9.746 1.00 76.69 182 TYR A C 1
ATOM 1420 O O . TYR A 1 182 ? -17.771 -1.058 8.926 1.00 76.69 182 TYR A O 1
ATOM 1428 N N . VAL A 1 183 ? -17.218 0.147 10.755 1.00 80.06 183 VAL A N 1
ATOM 1429 C CA . VAL A 1 183 ? -15.908 -0.465 10.965 1.00 80.06 183 VAL A CA 1
ATOM 1430 C C . VAL A 1 183 ? -16.056 -1.924 11.340 1.00 80.06 183 VAL A C 1
ATOM 1432 O O . VAL A 1 183 ? -15.328 -2.728 10.786 1.00 80.06 183 VAL A O 1
ATOM 1435 N N . GLU A 1 184 ? -17.028 -2.304 12.168 1.00 79.12 184 GLU A N 1
ATOM 1436 C CA . GLU A 1 184 ? -17.248 -3.716 12.517 1.00 79.12 184 GLU A CA 1
ATOM 1437 C C . GLU A 1 184 ? -17.380 -4.628 11.291 1.00 79.12 184 GLU A C 1
ATOM 1439 O O . GLU A 1 184 ? -16.897 -5.754 11.307 1.00 79.12 184 GLU A O 1
ATOM 1444 N N . ARG A 1 185 ? -17.979 -4.137 10.198 1.00 83.12 185 ARG A N 1
ATOM 1445 C CA . ARG A 1 185 ? -18.110 -4.901 8.946 1.00 83.12 185 ARG A CA 1
ATOM 1446 C C . ARG A 1 185 ? -16.839 -4.926 8.099 1.00 83.12 185 ARG A C 1
ATOM 1448 O O . ARG A 1 185 ? -16.694 -5.817 7.271 1.00 83.12 185 ARG A O 1
ATOM 1455 N N . GLN A 1 186 ? -15.979 -3.922 8.242 1.00 85.81 186 GLN A N 1
ATOM 1456 C CA . GLN A 1 186 ? -14.754 -3.754 7.452 1.00 85.81 186 GLN A CA 1
ATOM 1457 C C . GLN A 1 186 ? -13.489 -4.152 8.221 1.00 85.81 186 GLN A C 1
ATOM 1459 O O . GLN A 1 186 ? -12.417 -4.226 7.625 1.00 85.81 186 GLN A O 1
ATOM 1464 N N . ARG A 1 187 ? -13.602 -4.413 9.527 1.00 88.25 187 ARG A N 1
ATOM 1465 C CA . ARG A 1 187 ? -12.487 -4.694 10.431 1.00 88.25 187 ARG A CA 1
ATOM 1466 C C . ARG A 1 187 ? -11.620 -5.866 9.960 1.00 88.25 187 ARG A C 1
ATOM 1468 O O . ARG A 1 187 ? -10.412 -5.655 9.928 1.00 88.25 187 ARG A O 1
ATOM 1475 N N . PRO A 1 188 ? -12.166 -6.987 9.441 1.00 90.12 188 PRO A N 1
ATOM 1476 C CA . PRO A 1 188 ? -11.330 -8.049 8.883 1.00 90.12 188 PRO A CA 1
ATOM 1477 C C . PRO A 1 188 ? -10.453 -7.581 7.713 1.00 90.12 188 PRO A C 1
ATOM 1479 O O . PRO A 1 188 ? -9.276 -7.910 7.657 1.00 90.12 188 PRO A O 1
ATOM 1482 N N . ALA A 1 189 ? -10.995 -6.766 6.800 1.00 91.00 189 ALA A N 1
ATOM 1483 C CA . ALA A 1 189 ? -10.246 -6.261 5.646 1.00 91.00 189 ALA A CA 1
ATOM 1484 C C . ALA A 1 189 ? -9.202 -5.199 6.040 1.00 91.00 189 ALA A C 1
ATOM 1486 O O . ALA A 1 189 ? -8.125 -5.135 5.451 1.00 91.00 189 ALA A O 1
ATOM 1487 N N . LEU A 1 190 ? -9.511 -4.362 7.039 1.00 92.69 190 LEU A N 1
ATOM 1488 C CA . LEU A 1 190 ? -8.559 -3.411 7.626 1.00 92.69 190 LEU A CA 1
ATOM 1489 C C . LEU A 1 190 ? -7.408 -4.144 8.323 1.00 92.69 190 LEU A C 1
ATOM 1491 O O . LEU A 1 190 ? -6.252 -3.779 8.132 1.00 92.69 190 LEU A O 1
ATOM 1495 N N . GLY A 1 191 ? -7.746 -5.189 9.076 1.00 91.25 191 GLY A N 1
ATOM 1496 C CA . GLY A 1 191 ? -6.824 -6.104 9.732 1.00 91.25 191 GLY A CA 1
ATOM 1497 C C . GLY A 1 191 ? -5.878 -6.802 8.770 1.00 91.25 191 GLY A C 1
ATOM 1498 O O . GLY A 1 191 ? -4.664 -6.675 8.881 1.00 91.25 191 GLY A O 1
ATOM 1499 N N . GLU A 1 192 ? -6.434 -7.451 7.746 1.00 92.81 192 GLU A N 1
ATOM 1500 C CA . GLU A 1 192 ? -5.666 -8.092 6.675 1.00 92.81 192 GLU A CA 1
ATOM 1501 C C . GLU A 1 192 ? -4.714 -7.100 5.991 1.00 92.81 192 GLU A C 1
ATOM 1503 O O . GLU A 1 192 ? -3.543 -7.407 5.762 1.00 92.81 192 GLU A O 1
ATOM 1508 N N . CYS A 1 193 ? -5.187 -5.882 5.704 1.00 95.88 193 CYS A N 1
ATOM 1509 C CA . CYS A 1 193 ? -4.351 -4.844 5.106 1.00 95.88 193 CYS A CA 1
ATOM 1510 C C . CYS A 1 193 ? -3.213 -4.407 6.038 1.00 95.88 193 CYS A C 1
ATOM 1512 O O . CYS A 1 193 ? -2.103 -4.174 5.560 1.00 95.88 193 CYS A O 1
ATOM 1514 N N . LEU A 1 194 ? -3.469 -4.286 7.343 1.00 94.12 194 LEU A N 1
ATOM 1515 C CA . LEU A 1 194 ? -2.455 -3.943 8.344 1.00 94.12 194 LEU A CA 1
ATOM 1516 C C . LEU A 1 194 ? -1.426 -5.051 8.531 1.00 94.12 194 LEU A C 1
ATOM 1518 O O . LEU A 1 194 ? -0.237 -4.750 8.577 1.00 94.12 194 LEU A O 1
ATOM 1522 N N . ALA A 1 195 ? -1.856 -6.311 8.573 1.00 92.25 195 ALA A N 1
ATOM 1523 C CA . ALA A 1 195 ? -0.966 -7.463 8.658 1.00 92.25 195 ALA A CA 1
ATOM 1524 C C . ALA A 1 195 ? -0.070 -7.572 7.413 1.00 92.25 195 ALA A C 1
ATOM 1526 O O . ALA A 1 195 ? 1.143 -7.765 7.511 1.00 92.25 195 ALA A O 1
ATOM 1527 N N . ALA A 1 196 ? -0.643 -7.374 6.221 1.00 95.38 196 ALA A N 1
ATOM 1528 C CA . ALA A 1 196 ? 0.132 -7.317 4.986 1.00 95.38 196 ALA A CA 1
ATOM 1529 C C . ALA A 1 196 ? 1.119 -6.135 4.993 1.00 95.38 196 ALA A C 1
ATOM 1531 O O . ALA A 1 196 ? 2.270 -6.291 4.588 1.00 95.38 196 ALA A O 1
ATOM 1532 N N . PHE A 1 197 ? 0.688 -4.965 5.478 1.00 95.38 197 PHE A N 1
ATOM 1533 C CA . PHE A 1 197 ? 1.521 -3.767 5.603 1.00 95.38 197 PHE A CA 1
ATOM 1534 C C . PHE A 1 197 ? 2.693 -3.977 6.570 1.00 95.38 197 PHE A C 1
ATOM 1536 O O . PHE A 1 197 ? 3.831 -3.656 6.228 1.00 95.38 197 PHE A O 1
ATOM 1543 N N . SER A 1 198 ? 2.446 -4.526 7.762 1.00 91.94 198 SER A N 1
ATOM 1544 C CA . SER A 1 198 ? 3.488 -4.767 8.767 1.00 91.94 198 SER A CA 1
ATOM 1545 C C . SER A 1 198 ? 4.494 -5.818 8.293 1.00 91.94 198 SER A C 1
ATOM 1547 O O . SER A 1 198 ? 5.694 -5.651 8.493 1.00 91.94 198 SER A O 1
ATOM 1549 N N . GLY A 1 199 ? 4.036 -6.841 7.564 1.00 92.00 199 GLY A N 1
ATOM 1550 C CA . GLY A 1 199 ? 4.905 -7.828 6.917 1.00 92.00 199 GLY A CA 1
ATOM 1551 C C . GLY A 1 199 ? 5.704 -7.292 5.719 1.00 92.00 199 GLY A C 1
ATOM 1552 O O . GLY A 1 199 ? 6.665 -7.932 5.289 1.00 92.00 199 GLY A O 1
ATOM 1553 N N . ALA A 1 200 ? 5.332 -6.135 5.163 1.00 93.31 200 ALA A N 1
ATOM 1554 C CA . ALA A 1 200 ? 5.985 -5.553 3.991 1.00 93.31 200 ALA A CA 1
ATOM 1555 C C . ALA A 1 200 ? 7.216 -4.700 4.323 1.00 93.31 200 ALA A C 1
ATOM 1557 O O . ALA A 1 200 ? 8.072 -4.505 3.453 1.00 93.31 200 ALA A O 1
ATOM 1558 N N . PHE A 1 201 ? 7.306 -4.172 5.546 1.00 92.06 201 PHE A N 1
ATOM 1559 C CA . PHE A 1 201 ? 8.257 -3.123 5.910 1.00 92.06 201 PHE A CA 1
ATOM 1560 C C . PHE A 1 201 ? 9.133 -3.502 7.111 1.00 92.06 201 PHE A C 1
ATOM 1562 O O . PHE A 1 201 ? 8.731 -4.297 7.956 1.00 92.06 201 PHE A O 1
ATOM 1569 N N . PRO A 1 202 ? 10.359 -2.953 7.201 1.00 87.50 202 PRO A N 1
ATOM 1570 C CA . PRO A 1 202 ? 11.274 -3.281 8.287 1.00 87.50 202 PRO A CA 1
ATOM 1571 C C . PRO A 1 202 ? 10.754 -2.784 9.642 1.00 87.50 202 PRO A C 1
ATOM 1573 O O . PRO A 1 202 ? 10.159 -1.712 9.739 1.00 87.50 202 PRO A O 1
ATOM 1576 N N . VAL A 1 203 ? 11.092 -3.503 10.716 1.00 85.62 203 VAL A N 1
ATOM 1577 C CA . VAL A 1 203 ? 10.719 -3.138 12.098 1.00 85.62 203 VAL A CA 1
ATOM 1578 C C . VAL A 1 203 ? 11.177 -1.720 12.454 1.00 85.62 203 VAL A C 1
ATOM 1580 O O . VAL A 1 203 ? 10.438 -0.980 13.085 1.00 85.62 203 VAL A O 1
ATOM 1583 N N . ALA A 1 204 ? 12.351 -1.291 11.977 1.00 84.56 204 ALA A N 1
ATOM 1584 C CA . ALA A 1 204 ? 12.860 0.062 12.215 1.00 84.56 204 ALA A CA 1
ATOM 1585 C C . ALA A 1 204 ? 11.978 1.181 11.625 1.00 84.56 204 ALA A C 1
ATOM 1587 O O . ALA A 1 204 ? 12.099 2.327 12.043 1.00 84.56 204 ALA A O 1
ATOM 1588 N N . PHE A 1 205 ? 11.118 0.872 10.650 1.00 86.50 205 PHE A N 1
ATOM 1589 C CA . PHE A 1 205 ? 10.110 1.804 10.144 1.00 86.50 205 PHE A CA 1
ATOM 1590 C C . PHE A 1 205 ? 8.848 1.810 11.021 1.00 86.50 205 PHE A C 1
ATOM 1592 O O . PHE A 1 205 ? 8.307 2.884 11.278 1.00 86.50 205 PHE A O 1
ATOM 1599 N N . LEU A 1 206 ? 8.403 0.633 11.478 1.00 85.75 206 LEU A N 1
ATOM 1600 C CA . LEU A 1 206 ? 7.190 0.455 12.290 1.00 85.75 206 LEU A CA 1
ATOM 1601 C C . LEU A 1 206 ? 7.363 0.924 13.741 1.00 85.75 206 LEU A C 1
ATOM 1603 O O . LEU A 1 206 ? 6.395 1.348 14.358 1.00 85.75 206 LEU A O 1
ATOM 1607 N N . GLU A 1 207 ? 8.589 0.877 14.260 1.00 85.00 207 GLU A N 1
ATOM 1608 C CA . GLU A 1 207 ? 8.950 1.285 15.616 1.00 85.00 207 GLU A CA 1
ATOM 1609 C C . GLU A 1 207 ? 9.657 2.647 15.605 1.00 85.00 207 GLU A C 1
ATOM 1611 O O . GLU A 1 207 ? 10.847 2.716 15.263 1.00 85.00 207 GLU A O 1
ATOM 1616 N N . PRO A 1 208 ? 8.986 3.744 16.013 1.00 80.94 208 PRO A N 1
ATOM 1617 C CA . PRO A 1 208 ? 9.581 5.081 16.013 1.00 80.94 208 PRO A CA 1
ATOM 1618 C C . PRO A 1 208 ? 10.907 5.163 16.785 1.00 80.94 208 PRO A C 1
ATOM 1620 O O . PRO A 1 208 ? 11.833 5.852 16.350 1.00 80.94 208 PRO A O 1
ATOM 1623 N N . GLU A 1 209 ? 11.037 4.405 17.879 1.00 80.50 209 GLU A N 1
ATOM 1624 C CA . GLU A 1 209 ? 12.247 4.334 18.716 1.00 80.50 209 GLU A CA 1
ATOM 1625 C C . GLU A 1 209 ? 13.456 3.719 17.992 1.00 80.50 209 GLU A C 1
ATOM 1627 O O . GLU A 1 209 ? 14.620 4.025 18.294 1.00 80.50 209 GLU A O 1
ATOM 1632 N N . LEU A 1 210 ? 13.185 2.853 17.013 1.00 82.00 210 LEU A N 1
ATOM 1633 C CA . LEU A 1 210 ? 14.188 2.180 16.197 1.00 82.00 210 LEU A CA 1
ATOM 1634 C C . LEU A 1 210 ? 14.470 2.918 14.884 1.00 82.00 210 LEU A C 1
ATOM 1636 O O . LEU A 1 210 ? 15.473 2.621 14.233 1.00 82.00 210 LEU A O 1
ATOM 1640 N N . ASN A 1 211 ? 13.677 3.934 14.524 1.00 81.88 211 ASN A N 1
ATOM 1641 C CA . ASN A 1 211 ? 13.867 4.689 13.284 1.00 81.88 211 ASN A CA 1
ATOM 1642 C C . ASN A 1 211 ? 15.228 5.407 13.216 1.00 81.88 211 ASN A C 1
ATOM 1644 O O . ASN A 1 211 ? 15.752 5.632 12.129 1.00 81.88 211 ASN A O 1
ATOM 1648 N N . LYS A 1 212 ? 15.875 5.680 14.358 1.00 77.81 212 LYS A N 1
ATOM 1649 C CA . LYS A 1 212 ? 17.265 6.181 14.409 1.00 77.81 212 LYS A CA 1
ATOM 1650 C C . LYS A 1 212 ? 18.295 5.244 13.760 1.00 77.81 212 LYS A C 1
ATOM 1652 O O . LYS A 1 212 ? 19.379 5.692 13.408 1.00 77.81 212 LYS A O 1
ATOM 1657 N N . PHE A 1 213 ? 17.971 3.959 13.615 1.00 80.56 213 PHE A N 1
ATOM 1658 C CA . PHE A 1 213 ? 18.810 2.964 12.945 1.00 80.56 213 PHE A CA 1
ATOM 1659 C C . PHE A 1 213 ? 18.458 2.794 11.458 1.00 80.56 213 PHE A C 1
ATOM 1661 O O . PHE A 1 213 ? 19.148 2.073 10.739 1.00 80.56 213 PHE A O 1
ATOM 1668 N N . ASN A 1 214 ? 17.405 3.461 10.977 1.00 81.75 214 ASN A N 1
ATOM 1669 C CA . ASN A 1 214 ? 17.007 3.450 9.577 1.00 81.75 214 ASN A CA 1
ATOM 1670 C C . ASN A 1 214 ? 17.709 4.585 8.819 1.00 81.75 214 ASN A C 1
ATOM 1672 O O . ASN A 1 214 ? 17.156 5.670 8.658 1.00 81.75 214 ASN A O 1
ATOM 1676 N N . ASN A 1 215 ? 18.918 4.319 8.317 1.00 79.38 215 ASN A N 1
ATOM 1677 C CA . ASN A 1 215 ? 19.741 5.301 7.591 1.00 79.38 215 ASN A CA 1
ATOM 1678 C C . ASN A 1 215 ? 19.054 5.921 6.359 1.00 79.38 215 ASN A C 1
ATOM 1680 O O . ASN A 1 215 ? 19.477 6.977 5.895 1.00 79.38 215 ASN A O 1
ATOM 1684 N N . TYR A 1 216 ? 18.012 5.276 5.831 1.00 80.00 216 TYR A N 1
ATOM 1685 C CA . TYR A 1 216 ? 17.234 5.751 4.687 1.00 80.00 216 TYR A CA 1
ATOM 1686 C C . TYR A 1 216 ? 15.945 6.481 5.094 1.00 80.00 216 TYR A C 1
ATOM 1688 O O . TYR A 1 216 ? 15.160 6.877 4.235 1.00 80.00 216 TYR A O 1
ATOM 1696 N N . SER A 1 217 ? 15.712 6.671 6.395 1.00 82.94 217 SER A N 1
ATOM 1697 C CA . SER A 1 217 ? 14.568 7.417 6.911 1.00 82.94 217 SER A CA 1
ATOM 1698 C C . SER A 1 217 ? 14.619 8.879 6.486 1.00 82.94 217 SER A C 1
ATOM 1700 O O . SER A 1 217 ? 15.652 9.534 6.630 1.00 82.94 217 SER A O 1
ATOM 1702 N N . ILE A 1 218 ? 13.474 9.426 6.075 1.00 83.19 218 ILE A N 1
ATOM 1703 C CA . ILE A 1 218 ? 13.307 10.843 5.741 1.00 83.19 218 ILE A CA 1
ATOM 1704 C C . ILE A 1 218 ? 13.705 11.762 6.904 1.00 83.19 218 ILE A C 1
ATOM 1706 O O . ILE A 1 218 ? 14.155 12.884 6.695 1.00 83.19 218 ILE A O 1
ATOM 1710 N N . TYR A 1 219 ? 13.603 11.271 8.142 1.00 80.56 219 TYR A N 1
ATOM 1711 C CA . TYR A 1 219 ? 14.006 12.005 9.340 1.00 80.56 219 TYR A CA 1
ATOM 1712 C C . TYR A 1 219 ? 15.522 12.076 9.543 1.00 80.56 219 TYR A C 1
ATOM 1714 O O . TYR A 1 219 ? 15.975 12.957 10.274 1.00 80.56 219 TYR A O 1
ATOM 1722 N N . ILE A 1 220 ? 16.280 11.176 8.910 1.00 82.38 220 ILE A N 1
ATOM 1723 C CA . ILE A 1 220 ? 17.747 11.172 8.900 1.00 82.38 220 ILE A CA 1
ATOM 1724 C C . ILE A 1 220 ? 18.270 11.874 7.643 1.00 82.38 220 ILE A C 1
ATOM 1726 O O . ILE A 1 220 ? 19.233 12.634 7.723 1.00 82.38 220 ILE A O 1
ATOM 1730 N N . THR A 1 221 ? 17.641 11.641 6.489 1.00 82.88 221 THR A N 1
ATOM 1731 C CA . THR A 1 221 ? 18.127 12.133 5.194 1.00 82.88 221 THR A CA 1
ATOM 1732 C C . THR A 1 221 ? 17.745 13.585 4.903 1.00 82.88 221 THR A C 1
ATOM 1734 O O . THR A 1 221 ? 18.530 14.281 4.259 1.00 82.88 221 THR A O 1
ATOM 1737 N N . LYS A 1 222 ? 16.584 14.072 5.374 1.00 82.44 222 LYS A N 1
ATOM 1738 C CA . LYS A 1 222 ? 16.141 15.464 5.177 1.00 82.44 222 LYS A CA 1
ATOM 1739 C C . LYS A 1 222 ? 16.357 16.321 6.425 1.00 82.44 222 LYS A C 1
ATOM 1741 O O . LYS A 1 222 ? 16.093 15.904 7.555 1.00 82.44 222 LYS A O 1
ATOM 1746 N N . GLY A 1 223 ? 16.807 17.559 6.206 1.00 78.75 223 GLY A N 1
ATOM 1747 C CA . GLY A 1 223 ? 16.979 18.556 7.263 1.00 78.75 223 GLY A CA 1
ATOM 1748 C C . GLY A 1 223 ? 15.643 19.053 7.826 1.00 78.75 223 GLY A C 1
ATOM 1749 O O . GLY A 1 223 ? 14.585 18.863 7.230 1.00 78.75 223 GLY A O 1
ATOM 1750 N N . SER A 1 224 ? 15.674 19.735 8.975 1.00 76.06 224 SER A N 1
ATOM 1751 C CA . SER A 1 224 ? 14.457 20.233 9.639 1.00 76.06 224 SER A CA 1
ATOM 1752 C C . SER A 1 224 ? 13.605 21.145 8.751 1.00 76.06 224 SER A C 1
ATOM 1754 O O . SER A 1 224 ? 12.387 21.009 8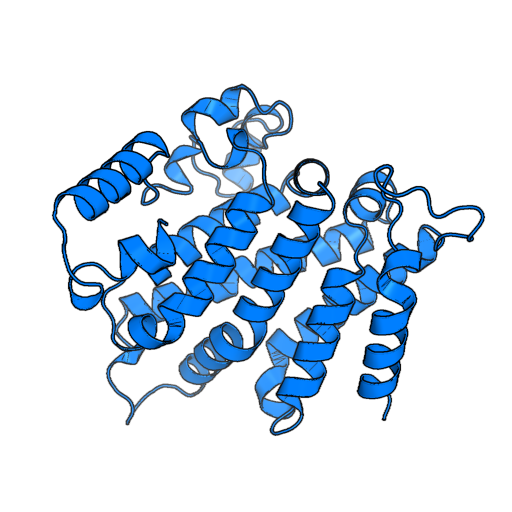.761 1.00 76.06 224 SER A O 1
ATOM 1756 N N . GLN A 1 225 ? 14.230 22.017 7.954 1.00 76.00 225 GLN A N 1
ATOM 1757 C CA . GLN A 1 225 ? 13.536 22.942 7.050 1.00 76.00 225 GLN A CA 1
ATOM 1758 C C . GLN A 1 225 ? 12.775 22.218 5.930 1.00 76.00 225 GLN A C 1
ATOM 1760 O O . GLN A 1 225 ? 11.618 22.543 5.673 1.00 76.00 225 GLN A O 1
ATOM 1765 N N . ASP A 1 226 ? 13.384 21.200 5.317 1.00 79.19 226 ASP A N 1
ATOM 1766 C CA . ASP A 1 226 ? 12.748 20.407 4.258 1.00 79.19 226 ASP A CA 1
ATOM 1767 C C . ASP A 1 226 ? 11.577 19.579 4.798 1.00 79.19 226 ASP A C 1
ATOM 1769 O O . ASP A 1 226 ? 10.576 19.389 4.114 1.00 79.19 226 ASP A O 1
ATOM 1773 N N . ARG A 1 227 ? 11.678 19.111 6.049 1.00 81.38 227 ARG A N 1
ATOM 1774 C CA . ARG A 1 227 ? 10.584 18.401 6.729 1.00 81.38 227 ARG A CA 1
ATOM 1775 C C . ARG A 1 227 ? 9.408 19.330 7.016 1.00 81.38 227 ARG A C 1
ATOM 1777 O O . ARG A 1 227 ? 8.273 18.948 6.760 1.00 81.38 227 ARG A O 1
ATOM 1784 N N . THR A 1 228 ? 9.668 20.560 7.463 1.00 77.88 228 THR A N 1
ATOM 1785 C CA . THR A 1 228 ? 8.614 21.570 7.647 1.00 77.88 228 THR A CA 1
ATOM 1786 C C . THR A 1 228 ? 7.929 21.927 6.328 1.00 77.88 228 THR A C 1
ATOM 1788 O O . THR A 1 228 ? 6.720 22.105 6.315 1.00 77.88 228 THR A O 1
ATOM 1791 N N . ALA A 1 229 ? 8.662 21.981 5.212 1.00 78.62 229 ALA A N 1
ATOM 1792 C CA . ALA A 1 229 ? 8.073 22.224 3.891 1.00 78.62 229 ALA A CA 1
ATOM 1793 C C . ALA A 1 229 ? 7.156 21.084 3.397 1.00 78.62 229 ALA A C 1
ATOM 1795 O O . ALA A 1 229 ? 6.352 21.299 2.494 1.00 78.62 229 ALA A O 1
ATOM 1796 N N . LEU A 1 230 ? 7.284 19.887 3.976 1.00 76.12 230 LEU A N 1
ATOM 1797 C CA . LEU A 1 230 ? 6.451 18.710 3.709 1.00 76.12 230 LEU A CA 1
ATOM 1798 C C . LEU A 1 230 ? 5.373 18.497 4.785 1.00 76.12 230 LEU A C 1
ATOM 1800 O O . LEU A 1 230 ? 4.789 17.417 4.844 1.00 76.12 230 LEU A O 1
ATOM 1804 N N . ASP A 1 231 ? 5.159 19.488 5.658 1.00 80.06 231 ASP A N 1
ATOM 1805 C CA . ASP A 1 231 ? 4.249 19.423 6.808 1.00 80.06 231 ASP A CA 1
ATOM 1806 C C . ASP A 1 231 ? 4.513 18.219 7.735 1.00 80.06 231 ASP A C 1
ATOM 1808 O O . ASP A 1 231 ? 3.611 17.693 8.390 1.00 80.06 231 ASP A O 1
ATOM 1812 N N . LEU A 1 232 ? 5.774 17.774 7.815 1.00 82.81 232 LEU A N 1
ATOM 1813 C CA . LEU A 1 232 ? 6.160 16.663 8.677 1.00 82.81 232 LEU A CA 1
ATOM 1814 C C . LEU A 1 232 ? 6.346 17.127 10.128 1.00 82.81 232 LEU A C 1
ATOM 1816 O O . LEU A 1 232 ? 7.011 18.142 10.372 1.00 82.81 232 LEU A O 1
ATOM 1820 N N . PRO A 1 233 ? 5.844 16.351 11.106 1.00 81.62 233 PRO A N 1
ATOM 1821 C CA . PRO A 1 233 ? 6.123 16.558 12.515 1.00 81.62 233 PRO A CA 1
ATOM 1822 C C . PRO A 1 233 ? 7.618 16.519 12.829 1.00 81.62 233 PRO A C 1
ATOM 1824 O O . PRO A 1 233 ? 8.445 16.019 12.060 1.00 81.62 233 PRO A O 1
ATOM 1827 N N . SER A 1 234 ? 7.968 17.021 14.009 1.00 78.69 234 SER A N 1
ATOM 1828 C CA . SER A 1 234 ? 9.363 17.106 14.441 1.00 78.69 234 SER A CA 1
ATOM 1829 C C . SER A 1 234 ? 9.971 15.730 14.719 1.00 78.69 234 SER A C 1
ATOM 1831 O O . SER A 1 234 ? 11.169 15.526 14.486 1.00 78.69 234 SER A O 1
ATOM 1833 N N . GLN A 1 235 ? 9.136 14.789 15.168 1.00 79.81 235 GLN A N 1
ATOM 1834 C CA . GLN A 1 235 ? 9.508 13.421 15.511 1.00 79.81 235 GLN A CA 1
ATOM 1835 C C . GLN A 1 235 ? 8.667 12.400 14.742 1.00 79.81 235 GLN A C 1
ATOM 1837 O O . GLN A 1 235 ? 7.515 12.643 14.398 1.00 79.81 235 GLN A O 1
ATOM 1842 N N . VAL A 1 236 ? 9.236 11.214 14.517 1.00 80.62 236 VAL A N 1
ATOM 1843 C CA . VAL A 1 236 ? 8.565 10.117 13.793 1.00 80.62 236 VAL A CA 1
ATOM 1844 C C . VAL A 1 236 ? 7.352 9.608 14.566 1.00 80.62 236 VAL A C 1
ATOM 1846 O O . VAL A 1 236 ? 6.322 9.327 13.966 1.00 80.62 236 VAL A O 1
ATOM 1849 N N . GLY A 1 237 ? 7.442 9.539 15.900 1.00 76.56 237 GLY A N 1
ATOM 1850 C CA . GLY A 1 237 ? 6.339 9.075 16.748 1.00 76.56 237 GLY A CA 1
ATOM 1851 C C . GLY A 1 237 ? 5.077 9.937 16.634 1.00 76.56 237 GLY A C 1
ATOM 1852 O O . GLY A 1 237 ? 3.971 9.438 16.810 1.00 76.56 237 GLY A O 1
ATOM 1853 N N . GLU A 1 238 ? 5.218 11.208 16.249 1.00 81.19 238 GLU A N 1
ATOM 1854 C CA . GLU A 1 238 ? 4.090 12.121 16.036 1.00 81.19 238 GLU A CA 1
ATOM 1855 C C . GLU A 1 238 ? 3.320 11.820 14.734 1.00 81.19 238 GLU A C 1
ATOM 1857 O O . GLU A 1 238 ? 2.180 12.257 14.595 1.00 81.19 238 GLU A O 1
ATOM 1862 N N . MET A 1 239 ? 3.893 11.049 13.796 1.00 81.31 239 MET A N 1
ATOM 1863 C CA . MET A 1 239 ? 3.191 10.599 12.581 1.00 81.31 239 MET A CA 1
ATOM 1864 C C . MET A 1 239 ? 2.156 9.507 12.865 1.00 81.31 239 MET A C 1
ATOM 1866 O O . MET A 1 239 ? 1.191 9.351 12.117 1.00 81.31 239 MET A O 1
ATOM 1870 N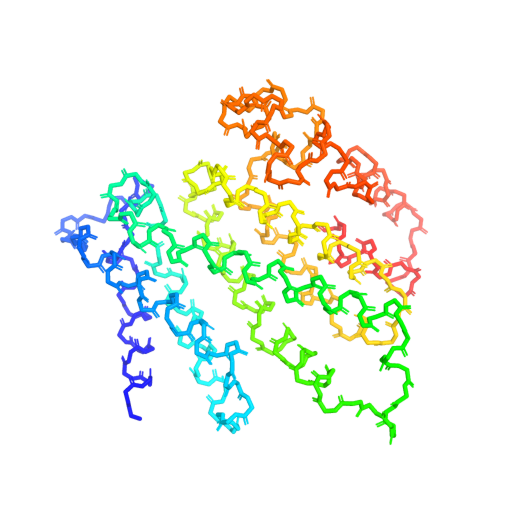 N . CYS A 1 240 ? 2.374 8.719 13.918 1.00 79.06 240 CYS A N 1
ATOM 1871 C CA . CYS A 1 240 ? 1.563 7.558 14.277 1.00 79.06 240 CYS A CA 1
ATOM 1872 C C . CYS A 1 240 ? 1.310 7.520 15.797 1.00 79.06 240 CYS A C 1
ATOM 1874 O O . CYS A 1 240 ? 1.660 6.540 16.452 1.00 79.06 240 CYS A O 1
ATOM 1876 N N . PRO A 1 241 ? 0.693 8.563 16.386 1.00 77.56 241 PRO A N 1
ATOM 1877 C CA . PRO A 1 241 ? 0.618 8.715 17.841 1.00 77.56 241 PRO A CA 1
ATOM 1878 C C . PRO A 1 241 ? -0.315 7.702 18.518 1.00 77.56 241 PRO A C 1
ATOM 1880 O O . PRO A 1 241 ? -0.276 7.543 19.734 1.00 77.56 241 PRO A O 1
ATOM 1883 N N . VAL A 1 242 ? -1.193 7.059 17.744 1.00 79.56 242 VAL A N 1
ATOM 1884 C CA . VAL A 1 242 ? -2.208 6.121 18.246 1.00 79.56 242 VAL A CA 1
ATOM 1885 C C . VAL A 1 242 ? -1.692 4.680 18.248 1.00 79.56 242 VAL A C 1
ATOM 1887 O O . VAL A 1 242 ? -2.309 3.813 18.858 1.00 79.56 242 VAL A O 1
ATOM 1890 N N . ILE A 1 243 ? -0.574 4.412 17.570 1.00 81.88 243 ILE A N 1
ATOM 1891 C CA . ILE A 1 243 ? -0.073 3.053 17.377 1.00 81.88 243 ILE A CA 1
ATOM 1892 C C . ILE A 1 243 ? 0.730 2.635 18.615 1.00 81.88 243 ILE A C 1
ATOM 1894 O O . ILE A 1 243 ? 1.675 3.339 18.986 1.00 81.88 243 ILE A O 1
ATOM 1898 N N . PRO A 1 244 ? 0.358 1.531 19.286 1.00 81.62 244 PRO A N 1
ATOM 1899 C CA . PRO A 1 244 ? 1.115 1.002 20.409 1.00 81.62 244 PRO A CA 1
ATOM 1900 C C . PRO A 1 244 ? 2.485 0.502 19.941 1.00 81.62 244 PRO A C 1
ATOM 1902 O O . PRO A 1 244 ? 2.663 0.118 18.787 1.00 81.62 244 PRO A O 1
ATOM 1905 N N . SER A 1 245 ? 3.459 0.473 20.851 1.00 83.19 245 SER A N 1
ATOM 1906 C CA . SER A 1 245 ? 4.709 -0.242 20.585 1.00 83.19 245 SER A CA 1
ATOM 1907 C C . SER A 1 245 ? 4.437 -1.741 20.435 1.00 83.19 245 SER A C 1
ATOM 1909 O O . SER A 1 245 ? 3.435 -2.258 20.943 1.00 83.19 245 SER A O 1
ATOM 1911 N N . LEU A 1 246 ? 5.347 -2.463 19.787 1.00 81.00 246 LEU A N 1
ATOM 1912 C CA . LEU A 1 246 ? 5.290 -3.918 19.672 1.00 81.00 246 LEU A CA 1
ATOM 1913 C C . LEU A 1 246 ? 5.221 -4.578 21.048 1.00 81.00 246 LEU A C 1
ATOM 1915 O O . LEU A 1 246 ? 4.458 -5.515 21.225 1.00 81.00 246 LEU A O 1
ATOM 1919 N N . GLU A 1 247 ? 5.964 -4.065 22.032 1.00 80.88 247 GLU A N 1
ATOM 1920 C CA . GLU A 1 247 ? 5.920 -4.563 23.412 1.00 80.88 247 GLU A CA 1
ATOM 1921 C C . GLU A 1 247 ? 4.506 -4.470 23.999 1.00 80.88 247 GLU A C 1
ATOM 1923 O O . GLU A 1 247 ? 3.964 -5.481 24.431 1.00 80.88 247 GLU A O 1
ATOM 1928 N N . LYS A 1 248 ? 3.858 -3.302 23.897 1.00 82.81 248 LYS A N 1
ATOM 1929 C CA . LYS A 1 248 ? 2.470 -3.121 24.351 1.00 82.81 248 LYS A CA 1
ATOM 1930 C C . LYS A 1 248 ? 1.482 -3.983 23.571 1.00 82.81 248 LYS A C 1
ATOM 1932 O O . LYS A 1 248 ? 0.551 -4.526 24.147 1.00 82.81 248 LYS A O 1
ATOM 1937 N N . SER A 1 249 ? 1.692 -4.124 22.264 1.00 81.62 249 SER A N 1
ATOM 1938 C CA . SER A 1 249 ? 0.847 -4.967 21.411 1.00 81.62 249 SER A CA 1
ATOM 1939 C C . SER A 1 249 ? 0.941 -6.437 21.827 1.00 81.62 249 SER A C 1
ATOM 1941 O O . SER A 1 249 ? -0.068 -7.129 21.903 1.00 81.62 249 SER A O 1
ATOM 1943 N N . LEU A 1 250 ? 2.149 -6.916 22.138 1.00 80.62 250 LEU A N 1
ATOM 1944 C CA . LEU A 1 250 ? 2.378 -8.274 22.629 1.00 80.62 250 LEU A CA 1
ATOM 1945 C C . LEU A 1 250 ? 1.785 -8.483 24.024 1.00 80.62 250 LEU A C 1
ATOM 1947 O O . LEU A 1 250 ? 1.195 -9.534 24.257 1.00 80.62 250 LEU A O 1
ATOM 1951 N N . GLU A 1 251 ? 1.895 -7.497 24.918 1.00 83.69 251 GLU A N 1
ATOM 1952 C CA . GLU A 1 251 ? 1.226 -7.519 26.225 1.00 83.69 251 GLU A CA 1
ATOM 1953 C C . GLU A 1 251 ? -0.296 -7.655 26.066 1.00 83.69 251 GLU A C 1
ATOM 1955 O O . GLU A 1 251 ? -0.885 -8.559 26.652 1.00 83.69 251 GLU A O 1
ATOM 1960 N N . GLU A 1 252 ? -0.928 -6.855 25.200 1.00 80.00 252 GLU A N 1
ATOM 1961 C CA . GLU A 1 252 ? -2.373 -6.939 24.933 1.00 80.00 252 GLU A CA 1
ATOM 1962 C C . GLU A 1 252 ? -2.795 -8.310 24.369 1.00 80.00 252 GLU A C 1
ATOM 1964 O O . GLU A 1 252 ? -3.838 -8.852 24.748 1.00 80.00 252 GLU A O 1
ATOM 1969 N N . ILE A 1 253 ? -1.981 -8.902 23.487 1.00 79.38 253 ILE A N 1
ATOM 1970 C CA . ILE A 1 253 ? -2.222 -10.248 22.941 1.00 79.38 253 ILE A CA 1
ATOM 1971 C C . ILE A 1 253 ? -2.084 -11.314 24.036 1.00 79.38 253 ILE A C 1
ATOM 1973 O O . ILE A 1 253 ? -2.894 -12.243 24.099 1.00 79.38 253 ILE A O 1
ATOM 1977 N N . MET A 1 254 ? -1.067 -11.201 24.893 1.00 78.62 254 MET A N 1
ATOM 1978 C CA . MET A 1 254 ? -0.841 -12.132 26.000 1.00 78.62 254 MET A CA 1
ATOM 1979 C C . MET A 1 254 ? -1.971 -12.059 27.027 1.00 78.62 254 MET A C 1
ATOM 1981 O O . MET A 1 254 ? -2.533 -13.097 27.375 1.00 78.62 254 MET A O 1
ATOM 1985 N N . ASP A 1 255 ? -2.381 -10.855 27.423 1.00 80.19 255 ASP A N 1
ATOM 1986 C CA . ASP A 1 255 ? -3.512 -10.633 28.327 1.00 80.19 255 ASP A CA 1
ATOM 1987 C C . ASP A 1 255 ? -4.806 -11.238 27.761 1.00 80.19 255 ASP A C 1
ATOM 1989 O O . ASP A 1 255 ? -5.598 -11.856 28.483 1.00 80.19 255 ASP A O 1
ATOM 1993 N N . LEU A 1 256 ? -5.028 -11.123 26.447 1.00 75.88 256 LEU A N 1
ATOM 1994 C CA . LEU A 1 256 ? -6.176 -11.739 25.784 1.00 75.88 256 LEU A CA 1
ATOM 1995 C C . LEU A 1 256 ? -6.098 -13.274 25.785 1.00 75.88 256 LEU A C 1
ATOM 1997 O O . LEU A 1 256 ? -7.099 -13.947 26.048 1.00 75.88 256 LEU A O 1
ATOM 2001 N N . ALA A 1 257 ? -4.917 -13.834 25.514 1.00 75.44 257 ALA A N 1
ATOM 2002 C CA . ALA A 1 257 ? -4.694 -15.276 25.524 1.00 75.44 257 ALA A CA 1
ATOM 2003 C C . ALA A 1 257 ? -4.874 -15.881 26.928 1.00 75.44 257 ALA A C 1
ATOM 2005 O O . ALA A 1 257 ? -5.433 -16.972 27.062 1.00 75.44 257 ALA A O 1
ATOM 2006 N N . GLU A 1 258 ? -4.444 -15.168 27.972 1.00 77.19 258 GLU A N 1
ATOM 2007 C CA . GLU A 1 258 ? -4.545 -15.602 29.370 1.00 77.19 258 GLU A CA 1
ATOM 2008 C C . GLU A 1 258 ? -5.952 -15.421 29.956 1.00 77.19 258 GLU A C 1
ATOM 2010 O O . GLU A 1 258 ? -6.400 -16.232 30.770 1.00 77.19 258 GLU A O 1
ATOM 2015 N N . SER A 1 259 ? -6.685 -14.393 29.524 1.00 67.62 259 SER A N 1
ATOM 2016 C CA . SER A 1 259 ? -8.024 -14.078 30.041 1.00 67.62 259 SER A CA 1
ATOM 2017 C C . SER A 1 259 ? -9.141 -14.990 29.516 1.00 67.62 259 SER A C 1
ATOM 2019 O O . SER A 1 259 ? -10.247 -14.975 30.063 1.00 67.62 259 SER A O 1
ATOM 2021 N N . GLY A 1 260 ? -8.884 -15.797 28.478 1.00 59.78 260 GLY A N 1
ATOM 2022 C CA . GLY A 1 260 ? -9.867 -16.727 27.902 1.00 59.78 260 GLY A CA 1
ATOM 2023 C C . GLY A 1 260 ? -11.118 -16.040 27.335 1.00 59.78 260 GLY A C 1
ATOM 2024 O O . GLY A 1 260 ? -12.155 -16.690 27.172 1.00 59.78 260 GLY A O 1
ATOM 2025 N N . LEU A 1 261 ? -11.043 -14.729 27.076 1.00 58.00 261 LEU A N 1
ATOM 2026 C CA . LEU A 1 261 ? -12.152 -13.911 26.589 1.00 58.00 261 LEU A CA 1
ATOM 2027 C C . LEU A 1 261 ? -12.590 -14.380 25.194 1.00 58.00 261 LEU A C 1
ATOM 2029 O O . LEU A 1 261 ? -11.784 -14.713 24.324 1.00 58.00 261 LEU A O 1
ATOM 2033 N N . HIS A 1 262 ? -13.901 -14.404 24.966 1.00 57.12 262 HIS A N 1
ATOM 2034 C CA . HIS A 1 262 ? -14.457 -14.777 23.668 1.00 57.12 262 HIS A CA 1
ATOM 2035 C C . HIS A 1 262 ? -14.286 -13.627 22.661 1.00 57.12 262 HIS A C 1
ATOM 2037 O O . HIS A 1 262 ? -14.416 -12.458 23.020 1.00 57.12 262 HIS A O 1
ATOM 2043 N N . TYR A 1 263 ? -14.083 -13.967 21.380 1.00 53.12 263 TYR A N 1
ATOM 2044 C CA . TYR A 1 263 ? -13.919 -13.062 20.221 1.00 53.12 263 TYR A CA 1
ATOM 2045 C C . TYR A 1 263 ? -14.813 -11.800 20.232 1.00 53.12 263 TYR A C 1
ATOM 2047 O O . TYR A 1 263 ? -14.407 -10.732 19.784 1.00 53.12 263 TYR A O 1
ATOM 2055 N N . THR A 1 264 ? -16.020 -11.887 20.795 1.00 55.44 264 THR A N 1
ATOM 2056 C CA . THR A 1 264 ? -16.988 -10.787 20.901 1.00 55.44 264 THR A CA 1
ATOM 2057 C C . THR A 1 264 ? -16.573 -9.630 21.818 1.00 55.44 264 THR A C 1
ATOM 2059 O O . THR A 1 264 ? -17.191 -8.573 21.745 1.00 55.44 264 THR A O 1
ATOM 2062 N N . GLN A 1 265 ? -15.592 -9.812 22.708 1.00 55.50 265 GLN A N 1
ATOM 2063 C CA . GLN A 1 265 ? -15.247 -8.818 23.737 1.00 55.50 265 GLN A CA 1
ATOM 2064 C C . GLN A 1 265 ? -14.147 -7.838 23.297 1.00 55.50 265 GLN A C 1
ATOM 2066 O O . GLN A 1 265 ? -14.176 -6.686 23.725 1.00 55.50 265 GLN A O 1
ATOM 2071 N N . MET A 1 266 ? -13.223 -8.247 22.416 1.00 59.16 266 MET A N 1
ATOM 2072 C CA . MET A 1 266 ? -12.128 -7.398 21.909 1.00 59.16 266 MET A CA 1
ATOM 2073 C C . MET A 1 266 ? -11.796 -7.701 20.433 1.00 59.16 266 MET A C 1
ATOM 2075 O O . MET A 1 266 ? -10.701 -8.168 20.117 1.00 59.16 266 MET A O 1
ATOM 2079 N N . PRO A 1 267 ? -12.716 -7.430 19.488 1.00 59.12 267 PRO A N 1
ATOM 2080 C CA . PRO A 1 267 ? -12.499 -7.754 18.076 1.00 59.12 267 PRO A CA 1
ATOM 2081 C C . PRO A 1 267 ? -11.372 -6.929 17.435 1.00 59.12 267 PRO A C 1
ATOM 2083 O O . PRO A 1 267 ? -10.772 -7.366 16.464 1.00 59.12 267 PRO A O 1
ATOM 2086 N N . HIS A 1 268 ? -11.054 -5.747 17.975 1.00 63.88 268 HIS A N 1
ATOM 2087 C CA . HIS A 1 268 ? -9.931 -4.937 17.499 1.00 63.88 268 HIS A CA 1
ATOM 2088 C C . HIS A 1 268 ? -8.580 -5.585 17.827 1.00 63.88 268 HIS A C 1
ATOM 2090 O O . HIS A 1 268 ? -7.718 -5.606 16.964 1.00 63.88 268 HIS A O 1
ATOM 2096 N N . VAL A 1 269 ? -8.406 -6.189 19.005 1.00 60.56 269 VAL A N 1
ATOM 2097 C CA . VAL A 1 269 ? -7.153 -6.892 19.328 1.00 60.56 269 VAL A CA 1
ATOM 2098 C C . VAL A 1 269 ? -6.983 -8.107 18.414 1.00 60.56 269 VAL A C 1
ATOM 2100 O O . VAL A 1 269 ? -5.949 -8.260 17.783 1.00 60.56 269 VAL A O 1
ATOM 2103 N N . MET A 1 270 ? -8.040 -8.904 18.236 1.00 59.12 270 MET A N 1
ATOM 2104 C CA . MET A 1 270 ? -7.983 -10.134 17.432 1.00 59.12 270 MET A CA 1
ATOM 2105 C C . MET A 1 270 ? -7.815 -9.920 15.926 1.00 59.12 270 MET A C 1
ATOM 2107 O O . MET A 1 270 ? -7.256 -10.785 15.263 1.00 59.12 270 MET A O 1
ATOM 2111 N N . GLU A 1 271 ? -8.366 -8.842 15.368 1.00 65.19 271 GLU A N 1
ATOM 2112 C CA . GLU A 1 271 ? -8.366 -8.633 13.914 1.00 65.19 271 GLU A CA 1
ATOM 2113 C C . GLU A 1 271 ? -7.377 -7.565 13.457 1.00 65.19 271 GLU A C 1
ATOM 2115 O O . GLU A 1 271 ? -7.061 -7.526 12.278 1.00 65.19 271 GLU A O 1
ATOM 2120 N N . VAL A 1 272 ? -6.921 -6.679 14.346 1.00 62.72 272 VAL A N 1
ATOM 2121 C CA . VAL A 1 272 ? -6.075 -5.525 13.990 1.00 62.72 272 VAL A CA 1
ATOM 2122 C C . VAL A 1 272 ? -4.686 -5.622 14.623 1.00 62.72 272 VAL A C 1
ATOM 2124 O O . VAL A 1 272 ? -3.733 -5.122 14.031 1.00 62.72 272 VAL A O 1
ATOM 2127 N N . VAL A 1 273 ? -4.571 -6.230 15.811 1.00 61.62 273 VAL A N 1
ATOM 2128 C CA . VAL A 1 273 ? -3.315 -6.306 16.580 1.00 61.62 273 VAL A CA 1
ATOM 2129 C C . VAL A 1 273 ? -2.643 -7.684 16.461 1.00 61.62 273 VAL A C 1
ATOM 2131 O O . VAL A 1 273 ? -1.418 -7.736 16.370 1.00 61.62 273 VAL A O 1
ATOM 2134 N N . CYS A 1 274 ? -3.422 -8.773 16.438 1.00 50.69 274 CYS A N 1
ATOM 2135 C CA . CYS A 1 274 ? -2.959 -10.151 16.203 1.00 50.69 274 CYS A CA 1
ATOM 2136 C C . CYS A 1 274 ? -2.563 -10.414 14.743 1.00 50.69 274 CYS A C 1
ATOM 2138 O O . CYS A 1 274 ? -1.582 -11.168 14.542 1.00 50.69 274 CYS A O 1
#

Radius of gyration: 19.36 Å; chains: 1; bounding box: 51×45×54 Å